Protein AF-A0AAV4HGR9-F1 (afdb_monomer_lite)

Radius of gyration: 29.43 Å; chains: 1; bounding box: 101×60×65 Å

Sequence (206 aa):
MRNSNIWHKLTYMMASQACFLLLVSLVGYSLCQTPPASPTPQVGKVYDVAKQAVGSHSIHVAGTKGPALPLYCGKVCLKSYDYRFRRYTIRGAAKVLSLSLLREETHDVCKKDKTFGTYGTDVWVNTGCRGIFAICFVPGYNKIVLSCHSLKFKPKKCYVGQDIKTVTIARHRSGSPCIEGFSYKIDGKDLVVFNGCRADFIVGWH

Secondary structure (DSSP, 8-state):
--------S--SSS--SSSSSS----------PPPP--SS--S---B-GGGS---EEEE--TT--SPPEEEEEEEEEEE--TT--EEEEBTTEEEEEEEEEEEESSSS---BTTTEEEETTEEEE-TT-EEEEEEEEEEP-EEEEEEEE-GGG--EEEE-SS---EEEEEEE-SSS---BTTTEEEETTEEEE-TT-EEEEEEEE-

Foldseek 3Di:
DDDDDDPDDDPDDPDDPPPDPPPPPDDDDPVDDDDDDDPDDDPADEDAQVVFFPDFDFDDDPPDPDGRQTKGKGKDWAWADPQAKDKHAHPQFQAWDDKAFDFWPDDPPDDEPPAWYDDGRMTIGGGGTTGMIMTMGGGHKDKDWDWDWAPPQHKDWDFQPAFWDDKDFPFWPFPDDDDEPPAWYGDGRIIIGGRGTTGTMITIDD

Structure (mmCIF, N/CA/C/O backbone):
data_AF-A0AAV4HGR9-F1
#
_entry.id   AF-A0AAV4HGR9-F1
#
loop_
_atom_site.group_PDB
_atom_site.id
_atom_site.type_symbol
_atom_site.label_atom_id
_atom_site.label_alt_id
_atom_site.label_comp_id
_atom_site.label_asym_id
_atom_site.label_entity_id
_atom_site.label_seq_id
_atom_site.pdbx_PDB_ins_code
_atom_site.Cartn_x
_atom_site.Cartn_y
_atom_site.Cartn_z
_atom_site.occupancy
_atom_site.B_iso_or_equiv
_atom_site.auth_seq_id
_atom_site.auth_comp_id
_atom_site.auth_asym_id
_atom_site.auth_atom_id
_atom_site.pdbx_PDB_model_num
ATOM 1 N N . MET A 1 1 ? 76.776 45.922 -23.361 1.00 42.06 1 MET A N 1
ATOM 2 C CA . MET A 1 1 ? 76.009 46.690 -24.367 1.00 42.06 1 MET A CA 1
ATOM 3 C C . MET A 1 1 ? 75.550 45.762 -25.486 1.00 42.06 1 MET A C 1
ATOM 5 O O . MET A 1 1 ? 76.349 45.441 -26.358 1.00 42.06 1 MET A O 1
ATOM 9 N N . ARG A 1 2 ? 74.289 45.320 -25.476 1.00 37.28 2 ARG A N 1
ATOM 10 C CA . ARG A 1 2 ? 73.532 45.092 -26.715 1.00 37.28 2 ARG A CA 1
ATOM 11 C C . ARG A 1 2 ? 72.042 45.032 -26.403 1.00 37.28 2 ARG A C 1
ATOM 13 O O . ARG A 1 2 ? 71.621 44.405 -25.439 1.00 37.28 2 ARG A O 1
ATOM 20 N N . ASN A 1 3 ? 71.319 45.815 -27.183 1.00 30.95 3 ASN A N 1
ATOM 21 C CA . ASN A 1 3 ? 69.960 46.267 -26.981 1.00 30.95 3 ASN A CA 1
ATOM 22 C C . ASN A 1 3 ? 68.995 45.350 -27.756 1.00 30.95 3 ASN A C 1
ATOM 24 O O . ASN A 1 3 ? 69.270 45.024 -28.905 1.00 30.95 3 ASN A O 1
ATOM 28 N N . SER A 1 4 ? 67.949 44.920 -27.052 1.00 42.03 4 SER A N 1
ATOM 29 C CA . SER A 1 4 ? 66.561 44.592 -27.425 1.00 42.03 4 SER A CA 1
ATOM 30 C C . SER A 1 4 ? 66.111 44.308 -28.884 1.00 42.03 4 SER A C 1
ATOM 32 O O . SER A 1 4 ? 66.501 44.968 -29.840 1.00 42.03 4 SER A O 1
ATOM 34 N N . ASN A 1 5 ? 65.115 43.400 -28.953 1.00 43.62 5 ASN A N 1
ATOM 35 C CA . ASN A 1 5 ? 63.977 43.320 -29.898 1.00 43.62 5 ASN A CA 1
ATOM 36 C C . ASN A 1 5 ? 63.956 42.189 -30.937 1.00 43.62 5 ASN A C 1
ATOM 38 O O . ASN A 1 5 ? 64.040 42.450 -32.130 1.00 43.62 5 ASN A O 1
ATOM 42 N N . ILE A 1 6 ? 63.648 40.963 -30.491 1.00 41.34 6 ILE A N 1
ATOM 43 C CA . ILE A 1 6 ? 62.800 40.026 -31.257 1.00 41.34 6 ILE A CA 1
ATOM 44 C C . ILE A 1 6 ? 61.841 39.339 -30.268 1.00 41.34 6 ILE A C 1
ATOM 46 O O . ILE A 1 6 ? 62.063 38.220 -29.820 1.00 41.34 6 ILE A O 1
ATOM 50 N N . TRP A 1 7 ? 60.780 40.050 -29.883 1.00 41.19 7 TRP A N 1
ATOM 51 C CA . TRP A 1 7 ? 59.622 39.496 -29.176 1.00 41.19 7 TRP A CA 1
ATOM 52 C C . TRP A 1 7 ? 58.425 39.538 -30.122 1.00 41.19 7 TRP A C 1
ATOM 54 O O . TRP A 1 7 ? 57.631 40.463 -30.063 1.00 41.19 7 TRP A O 1
ATOM 64 N N . HIS A 1 8 ? 58.309 38.573 -31.032 1.00 44.72 8 HIS A N 1
ATOM 65 C CA . HIS A 1 8 ? 57.029 38.229 -31.654 1.00 44.72 8 HIS A CA 1
ATOM 66 C C . HIS A 1 8 ? 57.124 36.835 -32.273 1.00 44.72 8 HIS A C 1
ATOM 68 O O . HIS A 1 8 ? 58.000 36.573 -33.088 1.00 44.72 8 HIS A O 1
ATOM 74 N N . LYS A 1 9 ? 56.146 35.993 -31.920 1.00 46.16 9 LYS A N 1
ATOM 75 C CA . LYS A 1 9 ? 55.915 34.610 -32.372 1.00 46.16 9 LYS A CA 1
ATOM 76 C C . LYS A 1 9 ? 56.739 33.543 -31.656 1.00 46.16 9 LYS A C 1
ATOM 78 O O . LYS A 1 9 ? 57.690 33.012 -32.201 1.00 46.16 9 LYS A O 1
ATOM 83 N N . LEU A 1 10 ? 56.271 33.185 -30.463 1.00 33.50 10 LEU A N 1
ATOM 84 C CA . LEU A 1 10 ? 56.026 31.794 -30.048 1.00 33.50 10 LEU A CA 1
ATOM 85 C C . LEU A 1 10 ? 55.120 31.815 -28.801 1.00 33.50 10 LEU A C 1
ATOM 87 O O . LEU A 1 10 ? 55.398 31.238 -27.759 1.00 33.50 10 LEU A O 1
ATOM 91 N N . THR A 1 11 ? 54.005 32.540 -28.901 1.00 45.28 11 THR A N 1
ATOM 92 C CA . THR A 1 11 ? 52.898 32.495 -27.937 1.00 45.28 11 THR A CA 1
ATOM 93 C C . THR A 1 11 ? 51.971 31.339 -28.292 1.00 45.28 11 THR A C 1
ATOM 95 O O . THR A 1 11 ? 50.840 31.568 -28.686 1.00 45.28 11 THR A O 1
ATOM 98 N N . TYR A 1 12 ? 52.456 30.105 -28.234 1.00 45.34 12 TYR A N 1
ATOM 99 C CA . TYR A 1 12 ? 51.624 28.903 -28.225 1.00 45.34 12 TYR A CA 1
ATOM 100 C C . TYR A 1 12 ? 52.490 27.798 -27.631 1.00 45.34 12 TYR A C 1
ATOM 102 O O . TYR A 1 12 ? 53.457 27.398 -28.265 1.00 45.34 12 TYR A O 1
ATOM 110 N N . MET A 1 13 ? 52.179 27.382 -26.398 1.00 37.88 13 MET A N 1
ATOM 111 C CA . MET A 1 13 ? 52.214 25.986 -25.914 1.00 37.88 13 MET A CA 1
ATOM 112 C C . MET A 1 13 ? 52.450 25.808 -24.407 1.00 37.88 13 MET A C 1
ATOM 114 O O . MET A 1 13 ? 52.323 24.684 -23.948 1.00 37.88 13 MET A O 1
ATOM 118 N N . MET A 1 14 ? 52.687 26.843 -23.593 1.00 42.12 14 MET A N 1
ATOM 119 C CA . MET A 1 14 ? 52.961 26.622 -22.157 1.00 42.12 14 MET A CA 1
ATOM 120 C C . MET A 1 14 ? 52.186 27.574 -21.239 1.00 42.12 14 MET A C 1
ATOM 122 O O . MET A 1 14 ? 52.779 28.356 -20.509 1.00 42.12 14 MET A O 1
ATOM 126 N N . ALA A 1 15 ? 50.851 27.531 -21.276 1.00 39.31 15 ALA A N 1
ATOM 127 C CA . ALA A 1 15 ? 50.018 28.170 -20.250 1.00 39.31 15 ALA A CA 1
ATOM 128 C C . ALA A 1 15 ? 48.590 27.599 -20.236 1.00 39.31 15 ALA A C 1
ATOM 130 O O . ALA A 1 15 ? 47.669 28.242 -20.724 1.00 39.31 15 ALA A O 1
ATOM 131 N N . SER A 1 16 ? 48.385 26.392 -19.693 1.00 41.81 16 SER A N 1
ATOM 132 C CA . SER A 1 16 ? 47.067 26.001 -19.149 1.00 41.81 16 SER A CA 1
ATOM 133 C C . SER A 1 16 ? 47.139 24.746 -18.265 1.00 41.81 16 SER A C 1
ATOM 135 O O . SER A 1 16 ? 46.474 23.747 -18.517 1.00 41.81 16 SER A O 1
ATOM 137 N N . GLN A 1 17 ? 47.971 24.767 -17.219 1.00 42.09 17 GLN A N 1
ATOM 138 C CA . GLN A 1 17 ? 47.924 23.744 -16.158 1.00 42.09 17 GLN A CA 1
ATOM 139 C C . GLN A 1 17 ? 47.381 24.274 -14.819 1.00 42.09 17 GLN A C 1
ATOM 141 O O . GLN A 1 17 ? 47.443 23.572 -13.819 1.00 42.09 17 GLN A O 1
ATOM 146 N N . ALA A 1 18 ? 46.790 25.476 -14.774 1.00 41.84 18 ALA A N 1
ATOM 147 C CA . ALA A 1 18 ? 46.341 26.059 -13.502 1.00 41.84 18 ALA A CA 1
ATOM 148 C C . ALA A 1 18 ? 45.038 26.882 -13.551 1.00 41.84 18 ALA A C 1
ATOM 150 O O . ALA A 1 18 ? 44.803 27.692 -12.661 1.00 41.84 18 ALA A O 1
ATOM 151 N N . CYS A 1 19 ? 44.163 26.705 -14.552 1.00 41.41 19 CYS A N 1
ATOM 152 C CA . CYS A 1 19 ? 42.915 27.482 -14.610 1.00 41.41 19 CYS A CA 1
ATOM 153 C C . CYS A 1 19 ? 41.758 26.754 -15.321 1.00 41.41 19 CYS A C 1
ATOM 155 O O . CYS A 1 19 ? 41.204 27.269 -16.279 1.00 41.41 19 CYS A O 1
ATOM 157 N N . PHE A 1 20 ? 41.405 25.534 -14.895 1.00 39.31 20 PHE A N 1
ATOM 158 C CA . PHE A 1 20 ? 40.159 24.865 -15.331 1.00 39.31 20 PHE A CA 1
ATOM 159 C C . PHE A 1 20 ? 39.631 23.837 -14.308 1.00 39.31 20 PHE A C 1
ATOM 161 O O . PHE A 1 20 ? 39.054 22.817 -14.669 1.00 39.31 20 PHE A O 1
ATOM 168 N N . LEU A 1 21 ? 39.839 24.076 -13.007 1.00 41.12 21 LEU A N 1
ATOM 169 C CA . LEU A 1 21 ? 39.356 23.185 -11.937 1.00 41.12 21 LEU A CA 1
ATOM 170 C C . LEU A 1 21 ? 38.465 23.877 -10.902 1.00 41.12 21 LEU A C 1
ATOM 172 O O . LEU A 1 21 ? 38.365 23.422 -9.771 1.00 41.12 21 LEU A O 1
ATOM 176 N N . LEU A 1 22 ? 37.768 24.944 -11.288 1.00 43.41 22 LEU A N 1
ATOM 177 C CA . LEU A 1 22 ? 36.682 25.520 -10.497 1.00 43.41 22 LEU A CA 1
ATOM 178 C C . LEU A 1 22 ? 35.651 26.125 -11.453 1.00 43.41 22 LEU A C 1
ATOM 180 O O . LEU A 1 22 ? 35.790 27.287 -11.802 1.00 43.41 22 LEU A O 1
ATOM 184 N N . LEU A 1 23 ? 34.690 25.312 -11.925 1.00 45.38 23 LEU A N 1
ATOM 185 C CA . LEU A 1 23 ? 33.319 25.692 -12.342 1.00 45.38 23 LEU A CA 1
ATOM 186 C C . LEU A 1 23 ? 32.571 24.514 -13.016 1.00 45.38 23 LEU A C 1
ATOM 188 O O . LEU A 1 23 ? 32.088 24.617 -14.135 1.00 45.38 23 LEU A O 1
ATOM 192 N N . VAL A 1 24 ? 32.423 23.388 -12.309 1.00 45.62 24 VAL A N 1
ATOM 193 C CA . VAL A 1 24 ? 31.171 22.600 -12.366 1.00 45.62 24 VAL A CA 1
ATOM 194 C C . VAL A 1 24 ? 30.819 22.181 -10.939 1.00 45.62 24 VAL A C 1
ATOM 196 O O . VAL A 1 24 ? 30.702 21.010 -10.589 1.00 45.62 24 VAL A O 1
ATOM 199 N N . SER A 1 25 ? 30.702 23.171 -10.062 1.00 45.72 25 SER A N 1
ATOM 200 C CA . SER A 1 25 ? 29.861 23.038 -8.886 1.00 45.72 25 SER A CA 1
ATOM 201 C C . SER A 1 25 ? 28.398 23.094 -9.353 1.00 45.72 25 SER A C 1
ATOM 203 O O . SER A 1 25 ? 27.970 24.061 -9.971 1.00 45.72 25 SER A O 1
ATOM 205 N N . LEU A 1 26 ? 27.627 22.062 -8.996 1.00 45.34 26 LEU A N 1
ATOM 206 C CA . LEU A 1 26 ? 26.188 22.175 -8.706 1.00 45.34 26 LEU A CA 1
ATOM 207 C C . LEU A 1 26 ? 25.203 22.290 -9.892 1.00 45.34 26 LEU A C 1
ATOM 209 O O . LEU A 1 26 ? 24.288 23.106 -9.879 1.00 45.34 26 LEU A O 1
ATOM 213 N N . VAL A 1 27 ? 25.274 21.353 -10.837 1.00 42.41 27 VAL A N 1
ATOM 214 C CA . VAL A 1 27 ? 24.101 20.872 -11.602 1.00 42.41 27 VAL A CA 1
ATOM 215 C C . VAL A 1 27 ? 24.320 19.373 -11.805 1.00 42.41 27 VAL A C 1
ATOM 217 O O . VAL A 1 27 ? 25.314 18.980 -12.388 1.00 42.41 27 VAL A O 1
ATOM 220 N N . GLY A 1 28 ? 23.535 18.416 -11.339 1.00 36.47 28 GLY A N 1
ATOM 221 C CA . GLY A 1 28 ? 22.244 18.383 -10.687 1.00 36.47 28 GLY A CA 1
ATOM 222 C C . GLY A 1 28 ? 21.860 16.899 -10.678 1.00 36.47 28 GLY A C 1
ATOM 223 O O . GLY A 1 28 ? 21.878 16.254 -11.720 1.00 36.47 28 GLY A O 1
ATOM 224 N N . TYR A 1 29 ? 21.555 16.361 -9.499 1.00 42.12 29 TYR A N 1
ATOM 225 C CA . TYR A 1 29 ? 20.828 15.106 -9.284 1.00 42.12 29 TYR A CA 1
ATOM 226 C C . TYR A 1 29 ? 21.378 13.849 -9.986 1.00 42.12 29 TYR A C 1
ATOM 228 O O . TYR A 1 29 ? 20.954 13.480 -11.082 1.00 42.12 29 TYR A O 1
ATOM 236 N N . SER A 1 30 ? 22.184 13.059 -9.265 1.00 41.44 30 SER A N 1
ATOM 237 C CA . SER A 1 30 ? 22.098 11.606 -9.450 1.00 41.44 30 SER A CA 1
ATOM 238 C C . SER A 1 30 ? 20.676 11.192 -9.051 1.00 41.44 30 SER A C 1
ATOM 240 O O . SER A 1 30 ? 20.366 11.022 -7.874 1.00 41.44 30 SER A O 1
ATOM 242 N N . LEU A 1 31 ? 19.773 11.132 -10.033 1.00 50.03 31 LEU A N 1
ATOM 243 C CA . LEU A 1 31 ? 18.348 10.830 -9.843 1.00 50.03 31 LEU A CA 1
ATOM 244 C C . LEU A 1 31 ? 18.102 9.383 -9.387 1.00 50.03 31 LEU A C 1
ATOM 246 O O . LEU A 1 31 ? 16.974 9.026 -9.060 1.00 50.03 31 LEU A O 1
ATOM 250 N N . CYS A 1 32 ? 19.145 8.553 -9.355 1.00 54.75 32 CYS A N 1
ATOM 251 C CA . CYS A 1 32 ? 19.086 7.187 -8.867 1.00 54.75 32 CYS A CA 1
ATOM 252 C C . CYS A 1 32 ? 19.951 7.042 -7.619 1.00 54.75 32 CYS A C 1
ATOM 254 O O . CYS A 1 32 ? 21.123 6.673 -7.698 1.00 54.75 32 CYS A O 1
ATOM 256 N N . GLN A 1 33 ? 19.354 7.261 -6.448 1.00 47.91 33 GLN A N 1
ATOM 257 C CA . GLN A 1 33 ? 19.880 6.637 -5.240 1.00 47.91 33 GLN A CA 1
ATOM 258 C C . GLN A 1 33 ? 19.706 5.124 -5.405 1.00 47.91 33 GLN A C 1
ATOM 260 O O . GLN A 1 33 ? 18.593 4.622 -5.574 1.00 47.91 33 GLN A O 1
ATOM 265 N N . THR A 1 34 ? 20.815 4.389 -5.437 1.00 47.38 34 THR A N 1
ATOM 266 C CA . THR A 1 34 ? 20.760 2.930 -5.340 1.00 47.38 34 THR A CA 1
ATOM 267 C C . THR A 1 34 ? 20.325 2.575 -3.914 1.00 47.38 34 THR A C 1
ATOM 269 O O . THR A 1 34 ? 20.810 3.201 -2.970 1.00 47.38 34 THR A O 1
ATOM 272 N N . PRO A 1 35 ? 19.395 1.623 -3.709 1.00 44.97 35 PRO A N 1
ATOM 273 C CA . PRO A 1 35 ? 19.089 1.169 -2.357 1.00 44.97 35 PRO A CA 1
ATOM 274 C C . PRO A 1 35 ? 20.367 0.589 -1.722 1.00 44.97 35 PRO A C 1
ATOM 276 O O . PRO A 1 35 ? 21.133 -0.070 -2.440 1.00 44.97 35 PRO A O 1
ATOM 279 N N . PRO A 1 36 ? 20.616 0.828 -0.419 1.00 38.19 36 PRO A N 1
ATOM 280 C CA . PRO A 1 36 ? 21.833 0.378 0.250 1.00 38.19 36 PRO A CA 1
ATOM 281 C C . PRO A 1 36 ? 22.010 -1.137 0.100 1.00 38.19 36 PRO A C 1
ATOM 283 O O . PRO A 1 36 ? 21.044 -1.903 0.147 1.00 38.19 36 PRO A O 1
ATOM 286 N N . ALA A 1 37 ? 23.253 -1.569 -0.119 1.00 35.25 37 ALA A N 1
ATOM 287 C CA . ALA A 1 37 ? 23.598 -2.978 -0.256 1.00 35.25 37 ALA A CA 1
ATOM 288 C C . ALA A 1 37 ? 23.308 -3.719 1.063 1.00 35.25 37 ALA A C 1
ATOM 290 O O . ALA A 1 37 ? 23.938 -3.451 2.081 1.00 35.25 37 ALA A O 1
ATOM 291 N N . SER A 1 38 ? 22.341 -4.639 1.046 1.00 32.41 38 SER A N 1
ATOM 292 C CA . SER A 1 38 ? 22.062 -5.561 2.153 1.00 32.41 38 SER A CA 1
ATOM 293 C C . SER A 1 38 ? 22.825 -6.881 1.929 1.00 32.41 38 SER A C 1
ATOM 295 O O . SER A 1 38 ? 22.846 -7.368 0.798 1.00 32.41 38 SER A O 1
ATOM 297 N N . PRO A 1 39 ? 23.438 -7.486 2.965 1.00 32.62 39 PRO A N 1
ATOM 298 C CA . PRO A 1 39 ? 24.304 -8.665 2.833 1.00 32.62 39 PRO A CA 1
ATOM 299 C C . PRO A 1 39 ? 23.559 -10.016 2.777 1.00 32.62 39 PRO A C 1
ATOM 301 O O . PRO A 1 39 ? 24.181 -11.065 2.907 1.00 32.62 39 PRO A O 1
ATOM 304 N N . THR A 1 40 ? 22.236 -10.036 2.591 1.00 29.58 40 THR A N 1
ATOM 305 C CA . THR A 1 40 ? 21.437 -11.280 2.546 1.00 29.58 40 THR A CA 1
ATOM 306 C C . THR A 1 40 ? 21.140 -11.746 1.110 1.00 29.58 40 THR A C 1
ATOM 308 O O . THR A 1 40 ? 21.138 -10.915 0.197 1.00 29.58 40 THR A O 1
ATOM 311 N N . PRO A 1 41 ? 20.882 -13.051 0.870 1.00 29.25 41 PRO A N 1
ATOM 312 C CA . PRO A 1 41 ? 20.505 -13.578 -0.444 1.00 29.25 41 PRO A CA 1
ATOM 313 C C . PRO A 1 41 ? 19.253 -12.859 -0.965 1.00 29.25 41 PRO A C 1
ATOM 315 O O . PRO A 1 41 ? 18.169 -12.965 -0.398 1.00 29.25 41 PRO A O 1
ATOM 318 N N . GLN A 1 42 ? 19.426 -12.059 -2.017 1.00 35.22 42 GLN A N 1
ATOM 319 C CA . GLN A 1 42 ? 18.447 -11.071 -2.470 1.00 35.22 42 GLN A CA 1
ATOM 320 C C . GLN A 1 42 ? 17.288 -11.730 -3.236 1.00 35.22 42 GLN A C 1
ATOM 322 O O . GLN A 1 42 ? 17.243 -11.705 -4.469 1.00 35.22 42 GLN A O 1
ATOM 327 N N . VAL A 1 43 ? 16.313 -12.277 -2.509 1.00 29.53 43 VAL A N 1
ATOM 328 C CA . VAL A 1 43 ? 14.943 -12.440 -3.012 1.00 29.53 43 VAL A CA 1
ATOM 329 C C . VAL A 1 43 ? 14.384 -11.032 -3.240 1.00 29.53 43 VAL A C 1
ATOM 331 O O . VAL A 1 43 ? 13.913 -10.402 -2.306 1.00 29.53 43 VAL A O 1
ATOM 334 N N . GLY A 1 44 ? 14.537 -10.528 -4.472 1.00 31.83 44 GLY A N 1
ATOM 335 C CA . GLY A 1 44 ? 13.953 -9.290 -5.006 1.00 31.83 44 GLY A CA 1
ATOM 336 C C . GLY A 1 44 ? 14.293 -8.015 -4.228 1.00 31.83 44 GLY A C 1
ATOM 337 O O . GLY A 1 44 ? 13.740 -7.765 -3.165 1.00 31.83 44 GLY A O 1
ATOM 338 N N . LYS A 1 45 ? 15.132 -7.127 -4.782 1.00 41.06 45 LYS A N 1
ATO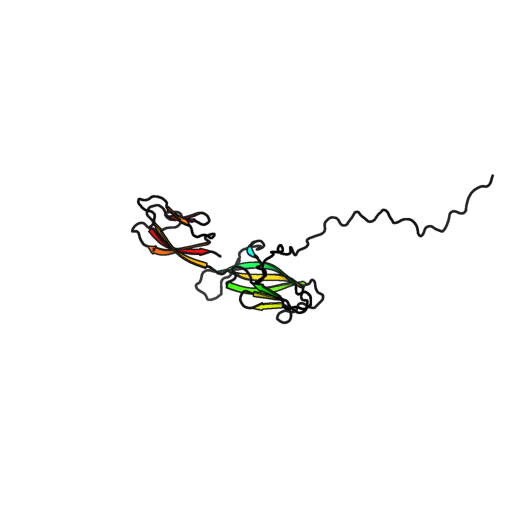M 339 C CA . LYS A 1 45 ? 15.266 -5.764 -4.233 1.00 41.06 45 LYS A CA 1
ATOM 340 C C . LYS A 1 45 ? 13.877 -5.121 -4.162 1.00 41.06 45 LYS A C 1
ATOM 342 O O . LYS A 1 45 ? 13.253 -4.870 -5.191 1.00 41.06 45 LYS A O 1
ATOM 347 N N . VAL A 1 46 ? 13.414 -4.895 -2.939 1.00 49.22 46 VAL A N 1
ATOM 348 C CA . VAL A 1 46 ? 12.123 -4.295 -2.618 1.00 49.22 46 VAL A CA 1
ATOM 349 C C . VAL A 1 46 ? 12.237 -2.788 -2.840 1.00 49.22 46 VAL A C 1
ATOM 351 O O . VAL A 1 46 ? 12.986 -2.121 -2.126 1.00 49.22 46 VAL A O 1
ATOM 354 N N . TYR A 1 47 ? 11.527 -2.241 -3.828 1.00 55.72 47 TYR A N 1
ATOM 355 C CA . TYR A 1 47 ? 11.448 -0.788 -4.009 1.00 55.72 47 TYR A CA 1
ATOM 356 C C . TYR A 1 47 ? 10.311 -0.224 -3.160 1.00 55.72 47 TYR A C 1
ATOM 358 O O . TYR A 1 47 ? 9.139 -0.527 -3.385 1.00 55.72 47 TYR A O 1
ATOM 366 N N . ASP A 1 48 ? 10.676 0.601 -2.182 1.00 51.97 48 ASP A N 1
ATOM 367 C CA . ASP A 1 48 ? 9.748 1.350 -1.339 1.00 51.97 48 ASP A CA 1
ATOM 368 C C . ASP A 1 48 ? 9.396 2.682 -2.024 1.00 51.97 48 ASP A C 1
ATOM 370 O O . ASP A 1 48 ? 9.953 3.743 -1.737 1.00 51.97 48 ASP A O 1
ATOM 374 N N . VAL A 1 49 ? 8.502 2.605 -3.013 1.00 51.44 49 VAL A N 1
ATOM 375 C CA . VAL A 1 49 ? 8.030 3.764 -3.796 1.00 51.44 49 VAL A CA 1
ATOM 376 C C . VAL A 1 49 ? 7.249 4.758 -2.913 1.00 51.44 49 VAL A C 1
ATOM 378 O O . VAL A 1 49 ? 7.090 5.924 -3.278 1.00 51.44 49 VAL A O 1
ATOM 381 N N . ALA A 1 50 ? 6.816 4.348 -1.712 1.00 42.31 50 ALA A N 1
ATOM 382 C CA . ALA A 1 50 ? 6.022 5.174 -0.804 1.00 42.31 50 ALA A CA 1
ATOM 383 C C . ALA A 1 50 ? 6.799 6.353 -0.185 1.00 42.31 50 ALA A C 1
ATOM 385 O O . ALA A 1 50 ? 6.172 7.285 0.312 1.00 42.31 50 ALA A O 1
ATOM 386 N N . LYS A 1 51 ? 8.140 6.378 -0.260 1.00 40.59 51 LYS A N 1
ATOM 387 C CA . LYS A 1 51 ? 8.949 7.539 0.174 1.00 40.59 51 LYS A CA 1
ATOM 388 C C . LYS A 1 51 ? 9.154 8.622 -0.897 1.00 40.59 51 LYS A C 1
ATOM 390 O O . LYS A 1 51 ? 9.752 9.649 -0.593 1.00 40.59 51 LYS A O 1
ATOM 395 N N . GLN A 1 52 ? 8.678 8.422 -2.130 1.00 40.19 52 GLN A N 1
ATOM 396 C CA . GLN A 1 52 ? 8.854 9.368 -3.251 1.00 40.19 52 GLN A CA 1
ATOM 397 C C . GLN A 1 52 ? 7.544 9.698 -3.993 1.00 40.19 52 GLN A C 1
ATOM 399 O O . GLN A 1 52 ? 7.579 10.304 -5.066 1.00 40.19 52 GLN A O 1
ATOM 404 N N . ALA A 1 53 ? 6.390 9.306 -3.446 1.00 42.03 53 ALA A N 1
ATOM 405 C CA . ALA A 1 53 ? 5.089 9.584 -4.043 1.00 42.03 53 ALA A CA 1
ATOM 406 C C . ALA A 1 53 ? 4.744 11.076 -3.919 1.00 42.03 53 ALA A C 1
ATOM 408 O O . ALA A 1 53 ? 4.445 11.581 -2.837 1.00 42.03 53 ALA A O 1
ATOM 409 N N . VAL A 1 54 ? 4.782 11.786 -5.045 1.00 40.94 54 VAL A N 1
ATOM 410 C CA . VAL A 1 54 ? 4.248 13.145 -5.162 1.00 40.94 54 VAL A CA 1
ATOM 411 C C . VAL A 1 54 ? 2.753 13.004 -5.450 1.00 40.94 54 VAL A C 1
ATOM 413 O O . VAL A 1 54 ? 2.351 12.891 -6.601 1.00 40.94 54 VAL A O 1
ATOM 416 N N . GLY A 1 55 ? 1.944 12.952 -4.390 1.00 44.78 55 GLY A N 1
ATOM 417 C CA . GLY A 1 55 ? 0.481 13.003 -4.469 1.00 44.78 55 GLY A CA 1
ATOM 418 C C . GLY A 1 55 ? -0.221 11.641 -4.478 1.00 44.78 55 GLY A C 1
ATOM 419 O O . GLY A 1 55 ? 0.014 10.788 -5.330 1.00 44.78 55 GLY A O 1
ATOM 420 N N . SER A 1 56 ? -1.133 11.453 -3.525 1.00 44.38 56 SER A N 1
ATOM 421 C CA . SER A 1 56 ? -2.147 10.400 -3.550 1.00 44.38 56 SER A CA 1
ATOM 422 C C . SER A 1 56 ? -3.311 10.863 -4.425 1.00 44.38 56 SER A C 1
ATOM 424 O O . SER A 1 56 ? -4.018 11.802 -4.055 1.00 44.38 56 SER A O 1
ATOM 426 N N . HIS A 1 57 ? -3.525 10.220 -5.570 1.00 49.03 57 HIS A N 1
ATOM 427 C CA . HIS A 1 57 ? -4.717 10.446 -6.385 1.00 49.03 57 HIS A CA 1
ATOM 428 C C . HIS A 1 57 ? -5.694 9.286 -6.190 1.00 49.03 57 HIS A C 1
ATOM 430 O O . HIS A 1 57 ? -5.327 8.116 -6.266 1.00 49.03 57 HIS A O 1
ATOM 436 N N . SER A 1 58 ? -6.955 9.603 -5.927 1.00 46.12 58 SER A N 1
ATOM 437 C CA . SER A 1 58 ? -8.033 8.619 -5.883 1.00 46.12 58 SER A CA 1
ATOM 438 C C . SER A 1 58 ? -8.504 8.358 -7.314 1.00 46.12 58 SER A C 1
ATOM 440 O O . SER A 1 58 ? -9.060 9.259 -7.940 1.00 46.12 58 SER A O 1
ATOM 442 N N . ILE A 1 59 ? -8.280 7.157 -7.863 1.00 50.91 59 ILE A N 1
ATOM 443 C CA . ILE A 1 59 ? -8.866 6.794 -9.164 1.00 50.91 59 ILE A CA 1
ATOM 444 C C . ILE A 1 59 ? -10.262 6.217 -8.922 1.00 50.91 59 ILE A C 1
ATOM 446 O O . ILE A 1 59 ? -10.412 5.184 -8.267 1.00 50.91 59 ILE A O 1
ATOM 450 N N . HIS A 1 60 ? -11.281 6.840 -9.511 1.00 45.09 60 HIS A N 1
ATOM 451 C CA . HIS A 1 60 ? -12.591 6.217 -9.672 1.00 45.09 60 HIS A CA 1
ATOM 452 C C . HIS A 1 60 ? -12.568 5.291 -10.890 1.00 45.09 60 HIS A C 1
ATOM 454 O O . HIS A 1 60 ? -12.318 5.734 -12.010 1.00 45.09 60 HIS A O 1
ATOM 460 N N . VAL A 1 61 ? -12.844 4.001 -10.693 1.00 53.44 61 VAL A N 1
ATOM 461 C CA . VAL A 1 61 ? -13.095 3.091 -11.816 1.00 53.44 61 VAL A CA 1
ATOM 462 C C . VAL A 1 61 ? -14.523 3.346 -12.297 1.00 53.44 61 VAL A C 1
ATOM 464 O O . VAL A 1 61 ? -15.482 3.083 -11.564 1.00 53.44 61 VAL A O 1
ATOM 467 N N . ALA A 1 62 ? -14.660 3.891 -13.510 1.00 44.06 62 ALA A N 1
ATOM 468 C CA . ALA A 1 62 ? -15.953 4.162 -14.133 1.00 44.06 62 ALA A CA 1
ATOM 469 C C . ALA A 1 62 ? -16.846 2.907 -14.095 1.00 44.06 62 ALA A C 1
ATOM 471 O O . ALA A 1 62 ? -16.424 1.825 -14.497 1.00 44.06 62 ALA A O 1
ATOM 472 N N . GLY A 1 63 ? -18.068 3.052 -13.571 1.00 47.06 63 GLY A N 1
ATOM 473 C CA . GLY A 1 63 ? -19.049 1.965 -13.466 1.00 47.06 63 GLY A CA 1
ATOM 474 C C . GLY A 1 63 ? -18.985 1.110 -12.192 1.00 47.06 63 GLY A C 1
ATOM 475 O O . GLY A 1 63 ? -19.777 0.180 -12.062 1.00 47.06 63 GLY A O 1
ATOM 476 N N . THR A 1 64 ? -18.107 1.412 -11.227 1.00 45.44 64 THR A N 1
ATOM 477 C CA . THR A 1 64 ? -18.052 0.680 -9.945 1.00 45.44 64 THR A CA 1
ATOM 478 C C . THR A 1 64 ? -18.627 1.505 -8.788 1.00 45.44 64 THR A C 1
ATOM 480 O O . THR A 1 64 ? -18.238 2.649 -8.575 1.00 45.44 64 THR A O 1
ATOM 483 N N . LYS A 1 65 ? -19.546 0.926 -7.997 1.00 43.69 65 LYS A N 1
ATOM 484 C CA . LYS A 1 65 ? -20.061 1.511 -6.736 1.00 43.69 65 LYS A CA 1
ATOM 485 C C . LYS A 1 65 ? -19.092 1.270 -5.561 1.00 43.69 65 LYS A C 1
ATOM 487 O O . LYS A 1 65 ? -19.516 0.891 -4.472 1.00 43.69 65 LYS A O 1
ATOM 492 N N . GLY A 1 66 ? -17.788 1.402 -5.802 1.00 44.47 66 GLY A N 1
ATOM 493 C CA . GLY A 1 66 ? -16.736 1.153 -4.813 1.00 44.47 66 GLY A CA 1
ATOM 494 C C . GLY A 1 66 ? -15.980 2.430 -4.437 1.00 44.47 66 GLY A C 1
ATOM 495 O O . GLY A 1 66 ? -15.933 3.363 -5.243 1.00 44.47 66 GLY A O 1
ATOM 496 N N . PRO A 1 67 ? -15.375 2.498 -3.235 1.00 49.53 67 PRO A N 1
ATOM 497 C CA . PRO A 1 67 ? -14.472 3.590 -2.893 1.00 49.53 67 PRO A CA 1
ATOM 498 C C . PRO A 1 67 ? -13.297 3.611 -3.878 1.00 49.53 67 PRO A C 1
ATOM 500 O O . PRO A 1 67 ? -12.780 2.559 -4.259 1.00 49.53 67 PRO A O 1
ATOM 503 N N . ALA A 1 68 ? -12.890 4.809 -4.301 1.00 56.16 68 ALA A N 1
ATOM 504 C CA . ALA A 1 68 ? -11.727 4.981 -5.160 1.00 56.16 68 ALA A CA 1
ATOM 505 C C . ALA A 1 68 ? -10.504 4.347 -4.485 1.00 56.16 68 ALA A C 1
ATOM 507 O O . ALA A 1 68 ? -10.165 4.687 -3.350 1.00 56.16 68 ALA A O 1
ATOM 508 N N . LEU A 1 69 ? -9.866 3.395 -5.167 1.00 59.25 69 LEU A N 1
ATOM 509 C CA . LEU A 1 69 ? -8.651 2.779 -4.648 1.00 59.25 69 LEU A CA 1
ATOM 510 C C . LEU A 1 69 ? -7.554 3.847 -4.657 1.00 59.25 69 LEU A C 1
ATOM 512 O O . LEU A 1 69 ? -7.376 4.512 -5.687 1.00 59.25 69 LEU A O 1
ATOM 516 N N . PRO A 1 70 ? -6.825 4.040 -3.545 1.00 63.88 70 PRO A N 1
ATOM 517 C CA . PRO A 1 70 ? -5.734 4.991 -3.553 1.00 63.88 70 PRO A CA 1
ATOM 518 C C . PRO A 1 70 ? -4.683 4.509 -4.543 1.00 63.88 70 PRO A C 1
ATOM 520 O O . PRO A 1 70 ? -4.244 3.360 -4.508 1.00 63.88 70 PRO A O 1
ATOM 523 N N . LEU A 1 71 ? -4.308 5.393 -5.454 1.00 75.50 71 LEU A N 1
ATOM 524 C CA . LEU A 1 71 ? -3.261 5.146 -6.422 1.00 75.50 71 LEU A CA 1
ATOM 525 C C . LEU A 1 71 ? -1.939 5.653 -5.869 1.00 75.50 71 LEU A C 1
ATOM 527 O O . LEU A 1 71 ? -1.840 6.797 -5.421 1.00 75.50 71 LEU A O 1
ATOM 531 N N . TYR A 1 72 ? -0.911 4.821 -5.976 1.00 78.12 72 TYR A N 1
ATOM 532 C CA . TYR A 1 72 ? 0.451 5.196 -5.634 1.00 78.12 72 TYR A CA 1
ATOM 533 C C . TYR A 1 72 ? 1.242 5.339 -6.924 1.00 78.12 72 TYR A C 1
ATOM 535 O O . TYR A 1 72 ? 1.506 4.346 -7.601 1.00 78.12 72 TYR A O 1
ATOM 543 N N . CYS A 1 73 ? 1.607 6.575 -7.262 1.00 80.50 73 CYS A N 1
ATOM 544 C CA . CYS A 1 73 ? 2.471 6.882 -8.395 1.00 80.50 73 CYS A CA 1
ATOM 545 C C . CYS A 1 73 ? 3.815 7.434 -7.923 1.00 80.50 73 CYS A C 1
ATOM 547 O O . CYS A 1 73 ? 3.888 8.212 -6.973 1.00 80.50 73 CYS A O 1
ATOM 549 N N . GLY A 1 74 ? 4.885 7.056 -8.611 1.00 80.06 74 GLY A N 1
ATOM 550 C CA . GLY A 1 74 ? 6.233 7.506 -8.294 1.00 80.06 74 GLY A CA 1
A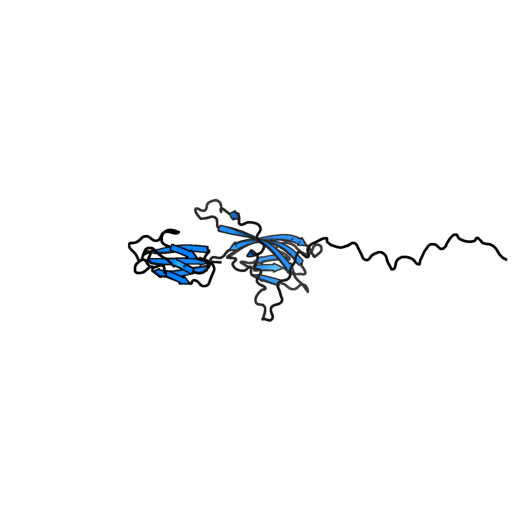TOM 551 C C . GLY A 1 74 ? 7.221 7.202 -9.409 1.00 80.06 74 GLY A C 1
ATOM 552 O O . GLY A 1 74 ? 6.842 6.895 -10.542 1.00 80.06 74 GLY A O 1
ATOM 553 N N . LYS A 1 75 ? 8.511 7.295 -9.081 1.00 81.69 75 LYS A N 1
ATOM 554 C CA . LYS A 1 75 ? 9.609 6.951 -9.987 1.00 81.69 75 LYS A CA 1
ATOM 555 C C . LYS A 1 75 ? 10.382 5.757 -9.439 1.00 81.69 75 LYS A C 1
ATOM 557 O O . LYS A 1 75 ? 10.526 5.610 -8.231 1.00 81.69 75 LYS A O 1
ATOM 562 N N . VAL A 1 76 ? 10.897 4.919 -10.329 1.00 83.44 76 VAL A N 1
ATOM 563 C CA . VAL A 1 76 ? 11.752 3.781 -9.986 1.00 83.44 76 VAL A CA 1
ATOM 564 C C . VAL A 1 76 ? 12.926 3.696 -10.956 1.00 83.44 76 VAL A C 1
ATOM 566 O O . VAL A 1 76 ? 12.766 3.869 -12.162 1.00 83.44 76 VAL A O 1
ATOM 569 N N . CYS A 1 77 ? 14.122 3.438 -10.430 1.00 87.62 77 CYS A N 1
ATOM 570 C CA . CYS A 1 77 ? 15.314 3.204 -11.240 1.00 87.62 77 CYS A CA 1
ATOM 571 C C . CYS A 1 77 ? 15.497 1.708 -11.467 1.00 87.62 77 CYS A C 1
ATOM 573 O O . CYS A 1 77 ? 15.769 0.975 -10.513 1.00 87.62 77 CYS A O 1
ATOM 575 N N . LEU A 1 78 ? 15.397 1.266 -12.718 1.00 88.75 78 LEU A N 1
ATOM 576 C CA . LEU A 1 78 ? 15.553 -0.138 -13.093 1.00 88.75 78 LEU A CA 1
ATOM 577 C C . LEU A 1 78 ? 16.779 -0.277 -13.987 1.00 88.75 78 LEU A C 1
ATOM 579 O O . LEU A 1 78 ? 16.966 0.512 -14.915 1.00 88.75 78 LEU A O 1
ATOM 583 N N . LYS A 1 79 ? 17.634 -1.260 -13.684 1.00 88.88 79 LYS A N 1
ATOM 584 C CA . LYS A 1 79 ? 18.905 -1.438 -14.390 1.00 88.88 79 LYS A CA 1
ATOM 585 C C . LYS A 1 79 ? 19.180 -2.903 -14.714 1.00 88.88 79 LYS A C 1
ATOM 587 O O . LYS A 1 79 ? 19.386 -3.710 -13.808 1.00 88.88 79 LYS A O 1
ATOM 592 N N . SER A 1 80 ? 19.244 -3.228 -16.003 1.00 92.94 80 SER A N 1
ATOM 593 C CA . SER A 1 80 ? 19.814 -4.479 -16.505 1.00 92.94 80 SER A CA 1
ATOM 594 C C . SER A 1 80 ? 21.301 -4.266 -16.808 1.00 92.94 80 SER A C 1
ATOM 596 O O . SER A 1 80 ? 21.663 -3.501 -17.696 1.00 92.94 80 SER A O 1
ATOM 598 N N . TYR A 1 81 ? 22.166 -4.923 -16.037 1.00 89.38 81 TYR A N 1
ATOM 599 C CA . TYR A 1 81 ? 23.601 -5.027 -16.312 1.00 89.38 81 TYR A CA 1
ATOM 600 C C . TYR A 1 81 ? 23.914 -6.415 -16.874 1.00 89.38 81 TYR A C 1
ATOM 602 O O . TYR A 1 81 ? 23.186 -7.373 -16.586 1.00 89.38 81 TYR A O 1
ATOM 610 N N . ASP A 1 82 ? 24.978 -6.509 -17.673 1.00 91.25 82 ASP A N 1
ATOM 611 C CA . ASP A 1 82 ? 25.441 -7.747 -18.321 1.00 91.25 82 ASP A CA 1
ATOM 612 C C . ASP A 1 82 ? 24.347 -8.445 -19.145 1.00 91.25 82 ASP A C 1
ATOM 614 O O . ASP A 1 82 ? 24.288 -9.669 -19.216 1.00 91.25 82 ASP A O 1
ATOM 618 N N . TYR A 1 83 ? 23.421 -7.658 -19.704 1.00 89.69 83 TYR A N 1
ATOM 619 C CA . TYR A 1 83 ? 22.256 -8.115 -20.473 1.00 89.69 83 TYR A CA 1
ATOM 620 C C . TYR A 1 83 ? 21.295 -9.052 -19.719 1.00 89.69 83 TYR A C 1
ATOM 622 O O . TYR A 1 83 ? 20.368 -9.607 -20.309 1.00 89.69 83 TYR A O 1
ATOM 630 N N . ARG A 1 84 ? 21.452 -9.205 -18.398 1.00 88.75 84 ARG A N 1
ATOM 631 C CA . ARG A 1 84 ? 20.645 -10.136 -17.600 1.00 88.75 84 ARG A CA 1
ATOM 632 C C . ARG A 1 84 ? 19.227 -9.617 -17.388 1.00 88.75 84 ARG A C 1
ATOM 634 O O . ARG A 1 84 ? 19.021 -8.429 -17.122 1.00 88.75 84 ARG A O 1
ATOM 641 N N . PHE A 1 85 ? 18.258 -10.528 -17.407 1.00 91.25 85 PHE A N 1
ATOM 642 C CA . PHE A 1 85 ? 16.908 -10.250 -16.928 1.00 91.25 85 PHE A CA 1
ATOM 643 C C . PHE A 1 85 ? 16.941 -9.895 -15.434 1.00 91.25 85 PHE A C 1
ATOM 645 O O . PHE A 1 85 ? 17.544 -10.603 -14.622 1.00 91.25 85 PHE A O 1
ATOM 652 N N . ARG A 1 86 ? 16.305 -8.783 -15.065 1.00 90.25 86 ARG A N 1
ATOM 653 C CA . ARG A 1 86 ? 16.170 -8.310 -13.685 1.00 90.25 86 ARG A CA 1
ATOM 654 C C . ARG A 1 86 ? 14.703 -8.052 -13.392 1.00 90.25 86 ARG A C 1
ATOM 656 O O . ARG A 1 86 ? 14.034 -7.358 -14.149 1.00 90.25 86 ARG A O 1
ATOM 663 N N . ARG A 1 87 ? 14.235 -8.580 -12.266 1.00 87.94 87 ARG A N 1
ATOM 664 C CA . ARG A 1 87 ? 12.861 -8.451 -11.783 1.00 87.94 87 ARG A CA 1
ATOM 665 C C . ARG A 1 87 ? 12.857 -7.887 -10.373 1.00 87.94 87 ARG A C 1
ATOM 667 O O . ARG A 1 87 ? 13.714 -8.248 -9.563 1.00 87.94 87 ARG A O 1
ATOM 674 N N . TYR A 1 88 ? 11.892 -7.022 -10.100 1.00 85.62 88 TYR A N 1
ATOM 675 C CA . TYR A 1 88 ? 11.776 -6.280 -8.856 1.00 85.62 88 TYR A CA 1
ATOM 676 C C . TYR A 1 88 ? 10.327 -6.260 -8.396 1.00 85.62 88 TYR A C 1
ATOM 678 O O . TYR A 1 88 ? 9.452 -5.833 -9.144 1.00 85.62 88 TYR A O 1
ATOM 686 N N . THR A 1 89 ? 10.086 -6.691 -7.164 1.00 85.25 89 THR A N 1
ATOM 687 C CA . THR A 1 89 ? 8.749 -6.692 -6.568 1.00 85.25 89 THR A CA 1
ATOM 688 C C . THR A 1 89 ? 8.464 -5.343 -5.925 1.00 85.25 89 THR A C 1
ATOM 690 O O . THR A 1 89 ? 9.271 -4.829 -5.142 1.00 85.25 89 THR A O 1
ATOM 693 N N . ILE A 1 90 ? 7.308 -4.763 -6.247 1.00 83.44 90 ILE A N 1
ATOM 694 C CA . ILE A 1 90 ? 6.859 -3.507 -5.647 1.00 83.44 90 ILE A CA 1
ATOM 695 C C . ILE A 1 90 ? 6.223 -3.812 -4.293 1.00 83.44 90 ILE A C 1
ATOM 697 O O . ILE A 1 90 ? 5.206 -4.505 -4.210 1.00 83.44 90 ILE A O 1
ATOM 701 N N . ARG A 1 91 ? 6.839 -3.314 -3.214 1.00 78.19 91 ARG A N 1
ATOM 702 C CA . ARG A 1 91 ? 6.372 -3.590 -1.851 1.00 78.19 91 ARG A CA 1
ATOM 703 C C . ARG A 1 91 ? 4.954 -3.082 -1.664 1.00 78.19 91 ARG A C 1
ATOM 705 O O . ARG A 1 91 ? 4.665 -1.937 -1.996 1.00 78.19 91 ARG A O 1
ATOM 712 N N . GLY A 1 92 ? 4.101 -3.917 -1.079 1.00 76.25 92 GLY A N 1
ATOM 713 C CA . GLY A 1 92 ? 2.745 -3.511 -0.740 1.00 76.25 92 GLY A CA 1
ATOM 714 C C . GLY A 1 92 ? 1.902 -3.169 -1.964 1.00 76.25 92 GLY A C 1
ATOM 715 O O . GLY A 1 92 ? 0.873 -2.538 -1.793 1.00 76.25 92 GLY A O 1
ATOM 716 N N . ALA A 1 93 ? 2.298 -3.553 -3.182 1.00 83.12 93 ALA A N 1
ATOM 717 C CA . ALA A 1 93 ? 1.426 -3.478 -4.344 1.00 83.12 93 ALA A CA 1
ATOM 718 C C . ALA A 1 93 ? 0.507 -4.702 -4.380 1.00 83.12 93 ALA A C 1
ATOM 720 O O . ALA A 1 93 ? 0.970 -5.833 -4.275 1.00 83.12 93 ALA A O 1
ATOM 721 N N . ALA A 1 94 ? -0.789 -4.482 -4.587 1.00 85.50 94 ALA A N 1
ATOM 722 C CA . ALA A 1 94 ? -1.701 -5.523 -5.052 1.00 85.50 94 ALA A CA 1
ATOM 723 C C . ALA A 1 94 ? -1.605 -5.687 -6.571 1.00 85.50 94 ALA A C 1
ATOM 725 O O . ALA A 1 94 ? -1.739 -6.792 -7.090 1.00 85.50 94 ALA A O 1
ATOM 726 N N . LYS A 1 95 ? -1.392 -4.580 -7.297 1.00 87.88 95 LYS A N 1
ATOM 727 C CA . LYS A 1 95 ? -1.309 -4.583 -8.760 1.00 87.88 95 LYS A CA 1
ATOM 728 C C . LYS A 1 95 ? -0.532 -3.382 -9.281 1.00 87.88 95 LYS A C 1
ATOM 730 O O . LYS A 1 95 ? -0.884 -2.250 -8.956 1.00 87.88 95 LYS A O 1
ATOM 735 N N . VAL A 1 96 ? 0.447 -3.609 -10.156 1.00 90.62 96 VAL A N 1
ATOM 736 C CA . VAL A 1 96 ? 1.064 -2.526 -10.936 1.00 90.62 96 VAL A CA 1
ATOM 737 C C . VAL A 1 96 ? 0.152 -2.186 -12.116 1.00 90.62 96 VAL A C 1
ATOM 739 O O . VAL A 1 96 ? -0.222 -3.063 -12.893 1.00 90.62 96 VAL A O 1
ATOM 742 N N . LEU A 1 97 ? -0.240 -0.917 -12.233 1.00 90.62 97 LEU A N 1
ATOM 743 C CA . LEU A 1 97 ? -1.129 -0.435 -13.293 1.00 90.62 97 LEU A CA 1
ATOM 744 C C . LEU A 1 97 ? -0.354 0.050 -14.514 1.00 90.62 97 LEU A C 1
ATOM 746 O O . LEU A 1 97 ? -0.772 -0.194 -15.644 1.00 90.62 97 LEU A O 1
ATOM 750 N N . SER A 1 98 ? 0.764 0.741 -14.299 1.00 91.44 98 SER A N 1
ATOM 751 C CA . SER A 1 98 ? 1.572 1.285 -15.386 1.00 91.44 98 SER A CA 1
ATOM 752 C C . SER A 1 98 ? 3.053 1.326 -15.035 1.00 91.44 98 SER A C 1
ATOM 754 O O . SER A 1 98 ? 3.436 1.487 -13.876 1.00 91.44 98 SER A O 1
ATOM 756 N N . LEU A 1 99 ? 3.874 1.186 -16.076 1.00 94.62 99 LEU A N 1
ATOM 757 C CA . LEU A 1 99 ? 5.312 1.403 -16.053 1.00 94.62 99 LEU A CA 1
ATOM 758 C C . LEU A 1 99 ? 5.715 2.063 -17.375 1.00 94.62 99 LEU A C 1
ATOM 760 O O . LEU A 1 99 ? 5.508 1.481 -18.442 1.00 94.62 99 LEU A O 1
ATOM 764 N N . SER A 1 100 ? 6.280 3.264 -17.301 1.00 94.88 100 SER A N 1
ATOM 765 C CA . SER A 1 100 ? 6.643 4.070 -18.471 1.00 94.88 100 SER A CA 1
ATOM 766 C C . SER A 1 100 ? 8.061 4.599 -18.329 1.00 94.88 100 SER A C 1
ATOM 768 O O . SER A 1 100 ? 8.428 5.109 -17.274 1.00 94.88 100 SER A O 1
ATOM 770 N N . LEU A 1 101 ? 8.864 4.504 -19.387 1.00 94.69 101 LEU A N 1
ATOM 771 C CA . LEU A 1 101 ? 10.213 5.065 -19.408 1.00 94.69 101 LEU A CA 1
ATOM 772 C C . LEU A 1 101 ? 10.139 6.600 -19.368 1.00 94.69 101 LEU A C 1
ATOM 774 O O . LEU A 1 101 ? 9.499 7.208 -20.220 1.00 94.69 101 LEU A O 1
ATOM 778 N N . LEU A 1 102 ? 10.788 7.216 -18.380 1.00 91.75 102 LEU A N 1
ATOM 779 C CA . LEU A 1 102 ? 10.903 8.675 -18.262 1.00 91.75 10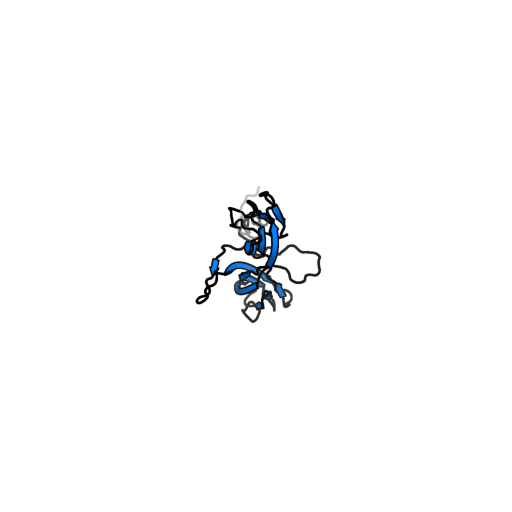2 LEU A CA 1
ATOM 780 C C . LEU A 1 102 ? 12.230 9.189 -18.805 1.00 91.75 102 LEU A C 1
ATOM 782 O O . LEU A 1 102 ? 12.283 10.229 -19.451 1.00 91.75 102 LEU A O 1
ATOM 786 N N . ARG A 1 103 ? 13.315 8.486 -18.481 1.00 90.88 103 ARG A N 1
ATOM 787 C CA . ARG A 1 103 ? 14.659 8.839 -18.926 1.00 90.88 103 ARG A CA 1
ATOM 788 C C . ARG A 1 103 ? 15.436 7.568 -19.176 1.00 90.88 103 ARG A C 1
ATOM 790 O O . ARG A 1 103 ? 15.631 6.776 -18.255 1.00 90.88 103 ARG A O 1
ATOM 797 N N . GLU A 1 104 ? 15.887 7.405 -20.407 1.00 93.25 104 GLU A N 1
ATOM 798 C CA . GLU A 1 104 ? 16.800 6.332 -20.760 1.00 93.25 104 GLU A CA 1
ATOM 799 C C . GLU A 1 104 ? 18.235 6.696 -20.354 1.00 93.25 104 GLU A C 1
ATOM 801 O O . GLU A 1 104 ? 18.673 7.834 -20.527 1.00 93.25 104 GLU A O 1
ATOM 806 N N . GLU A 1 105 ? 18.951 5.740 -19.762 1.00 92.00 105 GLU A N 1
ATOM 807 C CA . GLU A 1 105 ? 20.406 5.816 -19.555 1.00 92.00 105 GLU A CA 1
ATOM 808 C 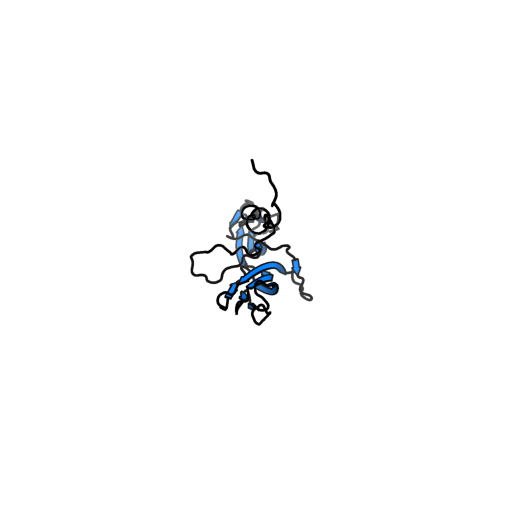C . GLU A 1 105 ? 21.159 5.053 -20.653 1.00 92.00 105 GLU A C 1
ATOM 810 O O . GLU A 1 105 ? 22.333 5.311 -20.909 1.00 92.00 105 GLU A O 1
ATOM 815 N N . THR A 1 106 ? 20.487 4.095 -21.288 1.00 85.56 106 THR A N 1
ATOM 816 C CA . THR A 1 106 ? 20.935 3.449 -22.518 1.00 85.56 106 THR A CA 1
ATOM 817 C C . THR A 1 106 ? 20.459 4.215 -23.744 1.00 85.56 106 THR A C 1
ATOM 819 O O . THR A 1 106 ? 19.520 4.995 -23.663 1.00 85.56 106 THR A O 1
ATOM 822 N N . HIS A 1 107 ? 21.141 4.055 -24.876 1.00 88.31 107 HIS A N 1
ATOM 823 C CA . HIS A 1 107 ? 20.726 4.684 -26.125 1.00 88.31 107 HIS A CA 1
ATOM 824 C C . HIS A 1 107 ? 19.918 3.669 -26.940 1.00 88.31 107 HIS A C 1
ATOM 826 O O . HIS A 1 107 ? 20.491 2.707 -27.445 1.00 88.31 107 HIS A O 1
ATOM 832 N N . ASP A 1 108 ? 18.602 3.874 -27.025 1.00 91.31 108 ASP A N 1
ATOM 833 C CA . ASP A 1 108 ? 17.658 3.120 -27.866 1.00 91.31 108 ASP A CA 1
ATOM 834 C C . ASP A 1 108 ? 17.439 1.629 -27.510 1.00 91.31 108 ASP A C 1
ATOM 836 O O . ASP A 1 108 ? 16.984 0.829 -28.329 1.00 91.31 108 ASP A O 1
ATOM 840 N N . VAL A 1 109 ? 17.694 1.231 -26.262 1.00 95.50 109 VAL A N 1
ATOM 841 C CA . VAL A 1 109 ? 17.542 -0.160 -25.787 1.00 95.50 109 VAL A CA 1
ATOM 842 C C . VAL A 1 109 ? 16.189 -0.387 -25.114 1.00 95.50 109 VAL A C 1
ATOM 844 O O . VAL A 1 109 ? 15.596 -1.462 -25.243 1.00 95.50 109 VAL A O 1
ATOM 847 N N . CYS A 1 110 ? 15.685 0.593 -24.364 1.00 96.38 110 CYS A N 1
ATOM 848 C CA . CYS A 1 110 ? 14.481 0.435 -23.550 1.00 96.38 110 CYS A CA 1
ATOM 849 C C . CYS A 1 110 ? 13.194 0.560 -24.382 1.00 96.38 110 CYS A C 1
ATOM 851 O O . CYS A 1 110 ? 12.740 1.652 -24.717 1.00 96.38 110 CYS A O 1
ATOM 853 N N . LYS A 1 111 ? 12.547 -0.574 -24.658 1.00 97.69 111 LYS A N 1
ATOM 854 C CA . LYS A 1 111 ? 11.310 -0.700 -25.434 1.00 97.69 111 LYS A CA 1
ATOM 855 C C . LYS A 1 111 ? 10.272 -1.454 -24.605 1.00 97.69 111 LYS A C 1
ATOM 857 O O . LYS A 1 111 ? 10.536 -2.567 -24.141 1.00 97.69 111 LYS A O 1
ATOM 862 N N . LYS A 1 112 ? 9.098 -0.848 -24.420 1.00 95.69 112 LYS A N 1
ATOM 863 C CA . LYS A 1 112 ? 8.008 -1.428 -23.624 1.00 95.69 112 LYS A CA 1
ATOM 864 C C . LYS A 1 112 ? 7.629 -2.805 -24.175 1.00 95.69 112 LYS A C 1
ATOM 866 O O . LYS A 1 112 ? 7.611 -2.992 -25.389 1.00 95.69 112 LYS A O 1
ATOM 871 N N . ASP A 1 113 ? 7.393 -3.753 -23.274 1.00 94.81 113 ASP A N 1
ATOM 872 C CA . ASP A 1 113 ? 7.012 -5.146 -23.541 1.00 94.81 113 ASP A CA 1
ATOM 873 C C . ASP A 1 113 ? 8.068 -5.968 -24.311 1.00 94.81 113 ASP A C 1
ATOM 875 O O . ASP A 1 113 ? 7.865 -7.148 -24.582 1.00 94.81 113 ASP A O 1
ATOM 879 N N . LYS A 1 114 ? 9.235 -5.379 -24.608 1.00 96.38 114 LYS A N 1
ATOM 880 C CA . LYS A 1 114 ? 10.399 -6.061 -25.196 1.00 96.38 114 LYS A CA 1
ATOM 881 C C . LYS A 1 114 ? 11.552 -6.139 -24.203 1.00 96.38 114 LYS A C 1
ATOM 883 O O . LYS A 1 114 ? 12.046 -7.225 -23.905 1.00 96.38 114 LYS A O 1
ATOM 888 N N . THR A 1 115 ? 11.963 -4.984 -23.674 1.00 96.88 115 THR A N 1
ATOM 889 C CA . THR A 1 115 ? 13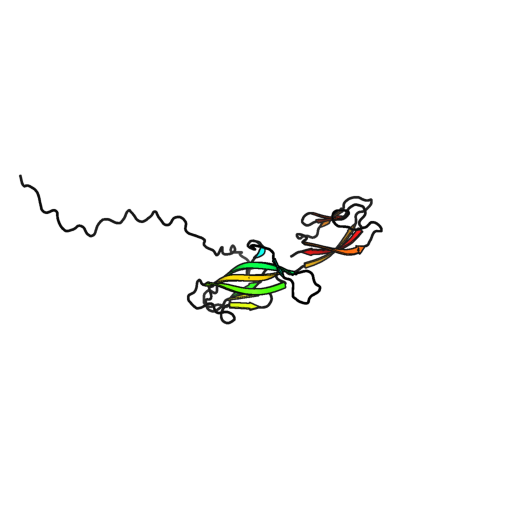.114 -4.874 -22.769 1.00 96.88 115 THR A CA 1
ATOM 890 C C . THR A 1 115 ? 12.802 -4.312 -21.392 1.00 96.88 115 THR A C 1
ATOM 892 O O . THR A 1 115 ? 13.652 -4.362 -20.502 1.00 96.88 115 THR A O 1
ATOM 895 N N . PHE A 1 116 ? 11.567 -3.864 -21.174 1.00 97.56 116 PHE A N 1
ATOM 896 C CA . PHE A 1 116 ? 11.018 -3.618 -19.847 1.00 97.56 116 PHE A CA 1
ATOM 897 C C . PHE A 1 116 ? 9.511 -3.862 -19.825 1.00 97.56 116 PHE A C 1
ATOM 899 O O . PHE A 1 116 ? 8.847 -3.763 -20.857 1.00 97.56 116 PHE A O 1
ATOM 906 N N . GLY A 1 117 ? 8.956 -4.106 -18.642 1.00 96.12 117 GLY A N 1
ATOM 907 C CA . GLY A 1 117 ? 7.517 -4.280 -18.490 1.00 96.12 117 GLY A CA 1
ATOM 908 C C . GLY A 1 117 ? 7.091 -4.569 -17.060 1.00 96.12 117 GLY A C 1
ATOM 909 O O . GLY A 1 117 ? 7.866 -4.436 -16.108 1.00 96.12 117 GLY A O 1
ATOM 910 N N . THR A 1 118 ? 5.832 -4.967 -16.917 1.00 95.31 118 THR A N 1
ATOM 911 C CA . THR A 1 118 ? 5.228 -5.365 -15.644 1.00 95.31 118 THR A CA 1
ATOM 912 C C . THR A 1 118 ? 4.847 -6.843 -15.677 1.00 95.31 118 THR A C 1
ATOM 914 O O . THR A 1 118 ? 4.644 -7.426 -16.742 1.00 95.31 118 THR A O 1
ATOM 917 N N . TYR A 1 119 ? 4.783 -7.470 -14.506 1.00 90.44 119 TYR A N 1
ATOM 918 C CA . TYR A 1 119 ? 4.283 -8.829 -14.328 1.00 90.44 119 TYR A CA 1
ATOM 919 C C . TYR A 1 119 ? 3.660 -8.960 -12.933 1.00 90.44 119 TYR A C 1
ATOM 921 O O . TYR A 1 119 ? 4.368 -9.076 -11.935 1.00 90.44 119 TYR A O 1
ATOM 929 N N . GLY A 1 120 ? 2.329 -8.897 -12.842 1.00 88.19 120 GLY A N 1
ATOM 930 C CA . GLY A 1 120 ? 1.621 -8.900 -11.556 1.00 88.19 120 GLY A CA 1
ATOM 931 C C . GLY A 1 120 ? 1.994 -7.696 -10.679 1.00 88.19 120 GLY A C 1
ATOM 932 O O . GLY A 1 120 ? 1.649 -6.553 -10.992 1.00 88.19 120 GLY A O 1
ATOM 933 N N . THR A 1 121 ? 2.687 -7.960 -9.571 1.00 88.88 121 THR A N 1
ATOM 934 C CA . THR A 1 121 ? 3.241 -6.951 -8.647 1.00 88.88 121 THR A CA 1
ATOM 935 C C . THR A 1 121 ? 4.696 -6.593 -8.947 1.00 88.88 121 THR A C 1
ATOM 937 O O . THR A 1 121 ? 5.281 -5.750 -8.265 1.00 88.88 121 THR A O 1
ATOM 940 N N . ASP A 1 122 ? 5.291 -7.247 -9.942 1.00 90.50 122 ASP A N 1
ATOM 941 C CA . ASP A 1 122 ? 6.686 -7.077 -10.305 1.00 90.50 122 ASP A CA 1
ATOM 942 C C . ASP A 1 122 ? 6.840 -6.143 -11.507 1.00 90.50 122 ASP A C 1
ATOM 944 O O . ASP A 1 122 ? 5.982 -6.048 -12.389 1.00 90.50 122 ASP A O 1
ATOM 948 N N . VAL A 1 123 ? 7.997 -5.497 -11.570 1.00 94.00 123 VAL A N 1
ATOM 949 C CA . VAL A 1 123 ? 8.503 -4.792 -12.748 1.00 94.00 123 VAL A CA 1
ATOM 950 C C . VAL A 1 123 ? 9.820 -5.413 -13.176 1.00 94.00 123 VAL A C 1
ATOM 952 O O . VAL A 1 123 ? 10.578 -5.927 -12.347 1.00 94.00 123 VAL A O 1
ATOM 955 N N . TRP A 1 124 ? 10.108 -5.389 -14.470 1.00 94.81 124 TRP A N 1
ATOM 956 C CA . TRP A 1 124 ? 11.305 -6.026 -15.001 1.00 94.81 124 TRP A CA 1
ATOM 957 C C . TRP A 1 124 ? 11.986 -5.186 -16.076 1.00 94.81 124 TRP A C 1
ATOM 959 O O . TRP A 1 124 ? 11.347 -4.395 -16.767 1.00 94.81 124 TRP A O 1
ATOM 969 N N . VAL A 1 125 ? 13.300 -5.382 -16.197 1.00 95.88 125 VAL A N 1
ATOM 970 C CA . VAL A 1 125 ? 14.154 -4.886 -17.286 1.00 95.88 125 VAL A CA 1
ATOM 971 C C . VAL A 1 125 ? 15.091 -6.001 -17.740 1.00 95.88 125 VAL A C 1
ATOM 973 O O . VAL A 1 125 ? 15.510 -6.835 -16.935 1.00 95.88 125 VAL A O 1
ATOM 976 N N . ASN A 1 126 ? 15.443 -6.038 -19.018 1.00 95.56 126 ASN A N 1
ATOM 977 C CA . ASN A 1 126 ? 16.354 -7.035 -19.578 1.00 95.56 126 ASN A CA 1
ATOM 978 C C . ASN A 1 126 ? 17.277 -6.405 -20.638 1.00 95.56 126 ASN A C 1
ATOM 980 O O . ASN A 1 126 ? 17.153 -5.217 -20.940 1.00 95.56 126 ASN A O 1
ATOM 984 N N . THR A 1 127 ? 18.201 -7.199 -21.188 1.00 95.38 127 THR A N 1
ATOM 985 C CA . THR A 1 127 ? 18.977 -6.863 -22.400 1.00 95.38 127 THR A CA 1
ATOM 986 C C . THR A 1 127 ? 19.665 -5.494 -22.338 1.00 95.38 127 THR A C 1
ATOM 988 O O . THR A 1 127 ? 19.776 -4.783 -23.328 1.00 95.38 127 THR A O 1
ATOM 991 N N . GLY A 1 128 ? 20.128 -5.094 -21.152 1.00 93.81 128 GLY A N 1
ATOM 992 C CA . GLY A 1 128 ? 20.854 -3.839 -20.972 1.00 93.81 128 GLY A CA 1
ATOM 993 C C . GLY A 1 128 ? 19.978 -2.602 -20.767 1.00 93.81 128 GLY A C 1
ATOM 994 O O . GLY A 1 128 ? 20.542 -1.532 -20.546 1.00 93.81 128 GLY A O 1
ATOM 995 N N . CYS A 1 129 ? 18.643 -2.716 -20.778 1.00 97.00 129 CYS A N 1
ATOM 996 C CA . CYS A 1 129 ? 17.752 -1.583 -20.526 1.00 97.00 129 CYS A CA 1
ATOM 997 C C . CYS A 1 129 ? 17.989 -0.997 -19.122 1.00 97.00 129 CYS A C 1
ATOM 999 O O . CYS A 1 129 ? 17.888 -1.691 -18.097 1.00 97.00 129 CYS A O 1
ATOM 1001 N N . ARG A 1 130 ? 18.345 0.292 -19.085 1.00 94.56 130 ARG A N 1
ATOM 1002 C CA . ARG A 1 130 ? 18.636 1.056 -17.865 1.00 94.56 130 ARG A CA 1
ATOM 1003 C C . ARG A 1 130 ? 17.993 2.428 -17.965 1.00 94.56 130 ARG A C 1
ATOM 1005 O O . ARG A 1 130 ? 18.132 3.114 -18.976 1.00 94.56 130 ARG A O 1
ATOM 1012 N N . GLY A 1 131 ? 17.306 2.837 -16.909 1.00 92.12 131 GLY A N 1
ATOM 1013 C CA . GLY A 1 131 ? 16.628 4.121 -16.912 1.00 92.12 131 GLY A CA 1
ATOM 1014 C C . GLY A 1 131 ? 15.834 4.409 -15.652 1.00 92.12 131 GLY A C 1
ATOM 1015 O O . GLY A 1 131 ? 15.786 3.623 -14.699 1.00 92.12 131 GLY A O 1
ATOM 1016 N N . ILE A 1 132 ? 15.186 5.565 -15.693 1.00 89.12 132 ILE A N 1
ATOM 1017 C CA . ILE A 1 132 ? 14.206 6.013 -14.712 1.00 89.12 132 ILE A CA 1
ATOM 1018 C C . ILE A 1 132 ? 12.830 5.777 -15.315 1.00 89.12 132 ILE A C 1
ATOM 1020 O O . ILE A 1 132 ? 12.557 6.207 -16.437 1.00 89.12 132 ILE A O 1
ATOM 1024 N N . PHE A 1 133 ? 11.955 5.134 -14.555 1.00 91.50 133 PHE A N 1
ATOM 1025 C CA . PHE A 1 133 ? 10.608 4.785 -14.975 1.00 91.50 133 PHE A CA 1
ATOM 1026 C C . PHE A 1 133 ? 9.587 5.457 -14.065 1.00 91.50 133 PHE A C 1
ATOM 1028 O O . PHE A 1 133 ? 9.772 5.494 -12.851 1.00 91.50 133 PHE A O 1
ATOM 1035 N N . ALA A 1 134 ? 8.508 5.975 -14.642 1.00 89.31 134 ALA A N 1
ATOM 1036 C CA . ALA A 1 134 ? 7.290 6.296 -13.916 1.00 89.31 134 ALA A CA 1
ATOM 1037 C C . ALA A 1 134 ? 6.537 4.997 -13.659 1.00 89.31 134 ALA A C 1
ATOM 1039 O O . ALA A 1 134 ? 6.379 4.185 -14.573 1.00 89.31 134 ALA A O 1
ATOM 1040 N N . ILE A 1 135 ? 6.057 4.819 -12.438 1.00 88.38 135 ILE A N 1
ATOM 1041 C CA . ILE A 1 135 ? 5.271 3.659 -12.038 1.00 88.38 135 ILE A CA 1
ATOM 1042 C C . ILE A 1 135 ? 4.021 4.125 -11.310 1.00 88.38 135 ILE A C 1
ATOM 1044 O O . ILE A 1 135 ? 4.100 5.040 -10.492 1.00 88.38 135 ILE A O 1
ATOM 1048 N N . CYS A 1 136 ? 2.893 3.473 -11.575 1.00 86.12 136 CYS A N 1
ATOM 1049 C CA . CYS A 1 136 ? 1.690 3.606 -10.766 1.00 86.12 136 CYS A CA 1
ATOM 1050 C C . CYS A 1 136 ? 1.155 2.227 -10.382 1.00 86.12 136 CYS A C 1
ATOM 1052 O O . CYS A 1 136 ? 1.103 1.322 -11.219 1.00 86.12 136 CYS A O 1
ATOM 1054 N N . PHE A 1 137 ? 0.736 2.057 -9.131 1.00 86.31 137 PHE A N 1
ATOM 1055 C CA . PHE A 1 137 ? 0.210 0.795 -8.622 1.00 86.31 137 PHE A CA 1
ATOM 1056 C C . PHE A 1 137 ? -0.912 1.007 -7.603 1.00 86.31 137 PHE A C 1
ATOM 1058 O O . PHE A 1 137 ? -1.014 2.049 -6.955 1.00 86.31 137 PHE A O 1
ATOM 1065 N N . VAL A 1 138 ? -1.759 -0.011 -7.477 1.00 84.44 138 VAL A N 1
ATOM 1066 C CA . VAL A 1 138 ? -2.753 -0.128 -6.410 1.00 84.44 138 VAL A CA 1
ATOM 1067 C C . VAL A 1 138 ? -2.084 -0.828 -5.233 1.00 84.44 138 VAL A C 1
ATOM 1069 O O . VAL A 1 138 ? -1.528 -1.918 -5.432 1.00 84.44 138 VAL A O 1
ATOM 1072 N N . PRO A 1 139 ? -2.123 -0.258 -4.022 1.00 79.44 139 PRO A N 1
ATOM 1073 C CA . PRO A 1 139 ? -1.557 -0.895 -2.858 1.00 79.44 139 PRO A CA 1
ATOM 1074 C C . PRO A 1 139 ? -2.425 -2.083 -2.422 1.00 79.44 139 PRO A C 1
ATOM 1076 O O . PRO A 1 139 ? -3.650 -2.079 -2.546 1.00 79.44 139 PRO A O 1
ATOM 1079 N N . GLY A 1 140 ? -1.776 -3.113 -1.900 1.00 79.81 140 GLY A N 1
ATOM 1080 C CA . GLY A 1 140 ? -2.416 -4.174 -1.149 1.00 79.81 140 GLY A CA 1
ATOM 1081 C C . GLY A 1 140 ? -2.821 -3.681 0.230 1.00 79.81 140 GLY A C 1
ATOM 1082 O O . GLY A 1 140 ? -2.202 -2.783 0.803 1.00 79.81 140 GLY A O 1
ATOM 1083 N N . TYR A 1 141 ? -3.882 -4.289 0.743 1.00 79.00 141 TYR A N 1
ATOM 1084 C CA . TYR A 1 141 ? -4.359 -4.079 2.098 1.00 79.00 141 TYR A CA 1
ATOM 1085 C C . TYR A 1 141 ? -4.271 -5.399 2.843 1.00 79.00 141 TYR A C 1
ATOM 1087 O O . TYR A 1 141 ? -5.032 -6.332 2.577 1.00 79.00 141 TYR A O 1
ATOM 1095 N N . ASN A 1 142 ? -3.341 -5.468 3.785 1.00 84.94 142 ASN A N 1
ATOM 1096 C CA . ASN A 1 142 ? -3.357 -6.500 4.804 1.00 84.94 142 ASN A CA 1
ATOM 1097 C C . ASN A 1 142 ? -4.494 -6.188 5.775 1.00 84.94 142 ASN A C 1
ATOM 1099 O O . ASN A 1 142 ? -4.741 -5.019 6.069 1.00 84.94 142 ASN A O 1
ATOM 1103 N N . LYS A 1 143 ? -5.190 -7.216 6.265 1.00 90.56 143 LYS A N 1
ATOM 1104 C CA . LYS A 1 143 ? -6.249 -7.058 7.265 1.00 90.56 143 LYS A CA 1
ATOM 1105 C C . LYS A 1 143 ? -6.224 -8.182 8.288 1.00 90.56 143 LYS A C 1
ATOM 1107 O O . LYS A 1 143 ? -5.981 -9.333 7.930 1.00 90.56 143 LYS A O 1
ATOM 1112 N N . ILE A 1 144 ? -6.549 -7.858 9.533 1.00 93.38 144 ILE A N 1
ATOM 1113 C CA . ILE A 1 144 ? -6.827 -8.836 10.594 1.00 93.38 144 ILE A CA 1
ATOM 1114 C C . ILE A 1 144 ? -8.165 -8.532 11.246 1.00 93.38 144 ILE A C 1
ATOM 1116 O O . ILE A 1 144 ? -8.620 -7.390 11.238 1.00 93.38 144 ILE A O 1
ATOM 1120 N N . VAL A 1 145 ? -8.760 -9.553 11.857 1.00 95.06 145 VAL A N 1
ATOM 1121 C CA . VAL A 1 145 ? -9.847 -9.371 12.818 1.00 95.06 145 VAL A CA 1
ATOM 1122 C C . VAL A 1 145 ? -9.243 -9.360 14.219 1.00 95.06 145 VAL A C 1
ATOM 1124 O O . VAL A 1 145 ? -8.608 -10.331 14.625 1.00 95.06 145 VAL A O 1
ATOM 1127 N N . LEU A 1 146 ? -9.430 -8.267 14.951 1.00 95.94 146 LEU A N 1
ATOM 1128 C CA . LEU A 1 146 ? -8.913 -8.055 16.300 1.00 95.94 146 LEU A CA 1
ATOM 1129 C C . LEU A 1 146 ? -10.072 -7.814 17.266 1.00 95.94 146 LEU A C 1
ATOM 1131 O O . LEU A 1 146 ? -10.848 -6.878 17.085 1.00 95.94 146 LEU A O 1
ATOM 1135 N N . SER A 1 147 ? -10.173 -8.623 18.319 1.00 98.06 147 SER A N 1
ATOM 1136 C CA . SER A 1 147 ? -11.146 -8.393 19.390 1.00 98.06 147 SER A CA 1
ATOM 1137 C C . SER A 1 147 ? -10.586 -7.387 20.395 1.00 98.06 147 SER A C 1
ATOM 1139 O O . SER A 1 147 ? -9.526 -7.622 20.979 1.00 98.06 147 SER A O 1
ATOM 1141 N N . CYS A 1 148 ? -11.272 -6.261 20.600 1.00 98.19 148 CYS A N 1
ATOM 1142 C CA . CYS A 1 148 ? -10.800 -5.190 21.477 1.00 98.19 148 CYS A CA 1
ATOM 1143 C C . CYS A 1 148 ? -11.947 -4.611 22.312 1.00 98.19 148 CYS A C 1
ATOM 1145 O O . CYS A 1 148 ? -13.047 -4.365 21.811 1.00 98.19 148 CYS A O 1
ATOM 1147 N N . HIS A 1 149 ? -11.696 -4.418 23.611 1.00 98.38 149 HIS A N 1
ATOM 1148 C CA . HIS A 1 149 ? -12.754 -4.198 24.598 1.00 98.38 149 HIS A CA 1
ATOM 1149 C C . HIS A 1 149 ? -12.418 -3.085 25.592 1.00 98.38 149 HIS A C 1
ATOM 1151 O O . HIS A 1 149 ? -11.482 -3.223 26.382 1.00 98.38 149 HIS A O 1
ATOM 1157 N N . SER A 1 150 ? -13.228 -2.023 25.622 1.00 98.38 150 SER A N 1
ATOM 1158 C CA . SER A 1 150 ? -13.243 -1.053 26.723 1.00 98.38 150 SER A CA 1
ATOM 1159 C C . SER A 1 150 ? -14.120 -1.594 27.855 1.00 98.38 150 SER A C 1
ATOM 1161 O O . SER A 1 150 ? -15.351 -1.559 27.795 1.00 98.38 150 SER A O 1
ATOM 1163 N N . LEU A 1 151 ? -13.485 -2.143 28.891 1.00 96.75 151 LEU A N 1
ATOM 1164 C CA . LEU A 1 151 ? -14.170 -2.665 30.074 1.00 96.75 151 LEU A CA 1
ATOM 1165 C C . LEU A 1 151 ? -14.261 -1.590 31.156 1.00 96.75 151 LEU A C 1
ATOM 1167 O O . LEU A 1 151 ? -13.313 -0.837 31.373 1.00 96.75 151 LEU A O 1
ATOM 1171 N N . LYS A 1 152 ? -15.399 -1.539 31.860 1.00 96.06 152 LYS A N 1
ATOM 1172 C CA . LYS A 1 152 ? -15.660 -0.549 32.922 1.00 96.06 152 LYS A CA 1
ATOM 1173 C C . LYS A 1 152 ? -15.397 0.897 32.455 1.00 96.06 152 LYS A C 1
ATOM 1175 O O . LYS A 1 152 ? -14.861 1.697 33.213 1.00 96.06 152 LYS A O 1
ATOM 1180 N N . PHE A 1 153 ? -15.710 1.192 31.189 1.00 93.50 153 PHE A N 1
ATOM 1181 C CA . PHE A 1 153 ? -15.485 2.483 30.518 1.00 93.50 153 PHE A CA 1
ATOM 1182 C C . PHE A 1 153 ? -14.022 2.960 30.457 1.00 93.50 153 PHE A C 1
ATOM 1184 O O . PHE A 1 153 ? -13.761 4.088 30.047 1.00 93.50 153 PHE A O 1
ATOM 1191 N N . LYS A 1 154 ? -13.045 2.112 30.806 1.00 96.06 154 LYS A N 1
ATOM 1192 C CA . LYS A 1 154 ? -11.625 2.476 30.749 1.00 96.06 154 LYS A CA 1
ATOM 1193 C C . LYS A 1 154 ? -11.073 2.325 29.325 1.00 96.06 154 LYS A C 1
ATOM 1195 O O . LYS A 1 154 ? -11.428 1.353 28.647 1.00 96.06 154 LYS A O 1
ATOM 1200 N N . PRO A 1 155 ? -10.196 3.237 28.865 1.00 97.25 155 PRO A N 1
ATOM 1201 C CA . PRO A 1 155 ? -9.504 3.076 27.593 1.00 97.25 155 PRO A CA 1
ATOM 1202 C C . PRO A 1 155 ? -8.668 1.795 27.558 1.00 97.25 155 PRO A C 1
ATOM 1204 O O . PRO A 1 155 ? -8.002 1.445 28.535 1.00 97.25 155 PRO A O 1
ATOM 1207 N N . LYS A 1 156 ? -8.667 1.115 26.414 1.00 98.31 156 LYS A N 1
ATOM 1208 C CA . LYS A 1 156 ? -7.852 -0.071 26.151 1.00 98.31 156 LYS A CA 1
ATOM 1209 C C . LYS A 1 156 ? -7.114 0.106 24.832 1.00 98.31 156 LYS A C 1
ATOM 1211 O O . LYS A 1 156 ? -7.744 0.341 23.808 1.00 98.31 156 LYS A O 1
ATOM 1216 N N . LYS A 1 157 ? -5.790 -0.055 24.869 1.00 98.00 157 LYS A N 1
ATOM 1217 C CA . LYS A 1 157 ? -4.943 -0.176 23.679 1.00 98.00 157 LYS A CA 1
ATOM 1218 C C . LYS A 1 157 ? -4.874 -1.635 23.230 1.00 98.00 157 LYS A C 1
ATOM 1220 O O . LYS A 1 157 ? -4.654 -2.521 24.064 1.00 98.00 157 LYS A O 1
ATOM 1225 N N . CYS A 1 158 ? -5.054 -1.870 21.938 1.00 97.62 158 CYS A N 1
ATOM 1226 C CA . CYS A 1 158 ? -4.901 -3.165 21.290 1.00 97.62 158 CYS A CA 1
ATOM 1227 C C . CYS A 1 158 ? -3.897 -3.020 20.140 1.00 97.62 158 CYS A C 1
ATOM 1229 O O . CYS A 1 158 ? -4.177 -2.356 19.143 1.00 97.62 158 CYS A O 1
ATOM 1231 N N . TYR A 1 159 ? -2.718 -3.616 20.318 1.00 95.88 159 TYR A N 1
ATOM 1232 C CA . TYR A 1 159 ? -1.583 -3.473 19.411 1.00 95.88 159 TYR A CA 1
ATOM 1233 C C . TYR A 1 159 ? -1.753 -4.325 18.151 1.00 95.88 159 TYR A C 1
ATOM 1235 O O . TYR A 1 159 ? -2.085 -5.508 18.237 1.00 95.88 159 TYR A O 1
ATOM 1243 N N . VAL A 1 160 ? -1.494 -3.726 16.988 1.00 93.06 160 VAL A N 1
ATOM 1244 C CA . VAL A 1 160 ? -1.664 -4.359 15.667 1.00 93.06 160 VAL A CA 1
ATOM 1245 C C . VAL A 1 160 ? -0.321 -4.709 15.014 1.00 93.06 160 VAL A C 1
ATOM 1247 O O . VAL A 1 160 ? -0.269 -5.529 14.102 1.00 93.06 160 VAL A O 1
ATOM 1250 N N . GLY A 1 161 ? 0.790 -4.121 15.470 1.00 88.69 161 GLY A N 1
ATOM 1251 C CA . GLY A 1 161 ? 2.126 -4.365 14.904 1.00 88.69 161 GLY A CA 1
ATOM 1252 C C . GLY A 1 161 ? 2.509 -3.468 13.725 1.00 88.69 161 GLY A C 1
ATOM 1253 O O . GLY A 1 161 ? 3.699 -3.254 13.477 1.00 88.69 161 GLY A O 1
ATOM 1254 N N . GLN A 1 162 ? 1.527 -2.892 13.032 1.00 88.62 162 GLN A N 1
ATOM 1255 C CA . GLN A 1 162 ? 1.703 -2.080 11.823 1.00 88.62 162 GLN A CA 1
ATOM 1256 C C . GLN A 1 162 ? 0.892 -0.784 11.899 1.00 88.62 162 GLN A C 1
ATOM 1258 O O . GLN A 1 162 ? -0.041 -0.685 12.694 1.00 88.62 162 GLN A O 1
ATOM 1263 N N . ASP A 1 163 ? 1.262 0.207 11.083 1.00 88.25 163 ASP A N 1
ATOM 1264 C CA . ASP A 1 163 ? 0.562 1.494 11.042 1.00 88.25 163 ASP A CA 1
ATOM 1265 C C . ASP A 1 163 ? -0.831 1.316 10.436 1.00 88.25 163 ASP A C 1
ATOM 1267 O O . ASP A 1 163 ? -0.981 0.978 9.257 1.00 88.25 163 ASP A O 1
ATOM 1271 N N . ILE A 1 164 ? -1.855 1.548 11.253 1.00 90.00 164 ILE A N 1
ATOM 1272 C CA . ILE A 1 164 ? -3.243 1.288 10.880 1.00 90.00 164 ILE A CA 1
ATOM 1273 C C . ILE A 1 164 ? -3.701 2.320 9.840 1.00 90.00 164 ILE A C 1
ATOM 1275 O O . ILE A 1 164 ? -3.506 3.524 10.004 1.00 90.00 164 ILE A O 1
ATOM 1279 N N . LYS A 1 165 ? -4.330 1.842 8.762 1.00 87.31 165 LYS A N 1
ATOM 1280 C CA . LYS A 1 165 ? -4.895 2.668 7.680 1.00 87.31 165 LYS A CA 1
ATOM 1281 C C . LYS A 1 165 ? -6.412 2.643 7.642 1.00 87.31 165 LYS A C 1
ATOM 1283 O O . LYS A 1 165 ? -7.022 3.625 7.243 1.00 87.31 165 LYS A O 1
ATOM 1288 N N . THR A 1 166 ? -7.015 1.524 8.030 1.00 88.69 166 THR A N 1
ATOM 1289 C CA . THR A 1 166 ? -8.471 1.362 8.039 1.00 88.69 166 THR A CA 1
ATOM 1290 C C . THR A 1 166 ? -8.907 0.590 9.274 1.00 88.69 166 THR A C 1
ATOM 1292 O O . THR A 1 166 ? -8.218 -0.332 9.715 1.00 88.69 166 THR A O 1
ATOM 1295 N N . VAL A 1 167 ? -10.059 0.963 9.827 1.00 94.19 167 VAL A N 1
ATOM 1296 C CA . VAL A 1 167 ? -10.729 0.245 10.911 1.00 94.19 167 VAL A CA 1
ATOM 1297 C C . VAL A 1 167 ? -12.204 0.170 10.558 1.00 94.19 167 VAL A C 1
ATOM 1299 O O . VAL A 1 167 ? -12.839 1.188 10.301 1.00 94.19 167 VAL A O 1
ATOM 1302 N N . THR A 1 168 ? -12.755 -1.035 10.543 1.00 94.88 168 THR A N 1
ATOM 1303 C CA . THR A 1 168 ? -14.198 -1.262 10.409 1.00 94.88 168 THR A CA 1
ATOM 1304 C C . THR A 1 168 ? -14.648 -2.249 11.474 1.00 94.88 168 THR A C 1
ATOM 1306 O O . THR A 1 168 ? -13.849 -3.018 12.009 1.00 94.88 168 THR A O 1
ATOM 1309 N N . ILE A 1 169 ? -15.927 -2.222 11.829 1.00 97.00 169 ILE A N 1
ATOM 1310 C CA . ILE A 1 169 ? -16.474 -3.117 12.847 1.00 97.00 169 ILE A CA 1
ATOM 1311 C C . ILE A 1 169 ? -16.965 -4.385 12.148 1.00 97.00 169 ILE A C 1
ATOM 1313 O O . ILE A 1 169 ? -17.888 -4.324 11.342 1.00 97.00 169 ILE A O 1
ATOM 1317 N N . ALA A 1 170 ? -16.363 -5.535 12.462 1.00 96.75 170 ALA A N 1
ATOM 1318 C CA . ALA A 1 170 ? -16.876 -6.835 12.022 1.00 96.75 170 ALA A CA 1
ATOM 1319 C C . ALA A 1 170 ? -18.088 -7.254 12.853 1.00 96.75 170 ALA A C 1
ATOM 1321 O O . ALA A 1 170 ? -19.058 -7.791 12.321 1.00 96.75 170 ALA A O 1
ATOM 1322 N N . ARG A 1 171 ? -18.022 -7.051 14.174 1.00 98.00 171 ARG A N 1
ATOM 1323 C CA . ARG A 1 171 ? -19.087 -7.463 15.089 1.00 98.00 171 ARG A CA 1
ATOM 1324 C C . ARG A 1 171 ? -19.090 -6.626 16.357 1.00 98.00 171 ARG A C 1
ATOM 1326 O O . ARG A 1 171 ? -18.103 -6.612 17.085 1.00 98.00 171 ARG A O 1
ATOM 1333 N N . HIS A 1 172 ? -20.225 -6.011 16.680 1.00 97.81 172 HIS A N 1
ATOM 1334 C CA . HIS A 1 172 ? -20.422 -5.376 17.983 1.00 97.81 172 HIS A CA 1
ATOM 1335 C C . HIS A 1 172 ? -20.467 -6.417 19.116 1.00 97.81 172 HIS A C 1
ATOM 1337 O O . HIS A 1 172 ? -21.059 -7.491 18.984 1.00 97.81 172 HIS A O 1
ATOM 1343 N N . ARG A 1 173 ? -19.838 -6.085 20.247 1.00 97.81 173 ARG A N 1
ATOM 1344 C CA . ARG A 1 173 ? -19.782 -6.881 21.490 1.00 97.81 173 ARG A CA 1
ATOM 1345 C C . ARG A 1 173 ? -20.248 -6.076 22.718 1.00 97.81 173 ARG A C 1
ATOM 1347 O O . ARG A 1 173 ? -20.105 -6.530 23.851 1.00 97.81 173 ARG A O 1
ATOM 1354 N N . SER A 1 174 ? -20.807 -4.885 22.504 1.00 96.88 174 SER A N 1
ATOM 1355 C CA . SER A 1 174 ? -21.383 -3.997 23.521 1.00 96.88 174 SER A CA 1
ATOM 1356 C C . SER A 1 174 ? -22.722 -3.428 23.066 1.00 96.88 174 SER A C 1
ATOM 1358 O O . SER A 1 174 ? -22.950 -3.275 21.872 1.00 96.88 174 SER A O 1
ATOM 1360 N N . GLY A 1 175 ? -23.566 -3.044 24.031 1.00 95.06 175 GLY A N 1
ATOM 1361 C CA . GLY A 1 175 ? -24.691 -2.133 23.779 1.00 95.06 175 GLY A CA 1
ATOM 1362 C C . GLY A 1 175 ? -24.247 -0.677 23.577 1.00 95.06 175 GLY A C 1
ATOM 1363 O O . GLY A 1 175 ? -24.906 0.074 22.873 1.00 95.06 175 GLY A O 1
ATOM 1364 N N . SER A 1 176 ? -23.100 -0.281 24.144 1.00 97.06 176 SER A N 1
ATOM 1365 C CA . SER A 1 176 ? -22.458 1.003 23.837 1.00 97.06 176 SER A CA 1
ATOM 1366 C C . SER A 1 176 ? -21.978 1.024 22.381 1.00 97.06 176 SER A C 1
ATOM 1368 O O . SER A 1 176 ? -21.417 0.016 21.926 1.00 97.06 176 SER A O 1
ATOM 1370 N N . PRO A 1 177 ? -22.154 2.143 21.657 1.00 96.81 177 PRO A N 1
ATOM 1371 C CA . PRO A 1 177 ? -21.752 2.238 20.264 1.00 96.81 177 PRO A CA 1
ATOM 1372 C C . PRO A 1 177 ? -20.226 2.255 20.128 1.00 96.81 177 PRO A C 1
ATOM 1374 O O . PRO A 1 177 ? -19.508 2.676 21.032 1.00 96.81 177 PRO A O 1
ATOM 1377 N N . CYS A 1 178 ? -19.752 1.805 18.970 1.00 97.94 178 CYS A N 1
ATOM 1378 C CA . CYS A 1 178 ? -18.364 1.931 18.545 1.00 97.94 178 CYS A CA 1
ATOM 1379 C C . CYS A 1 178 ? -18.335 2.889 17.354 1.00 97.94 178 CYS A C 1
ATOM 1381 O O . CYS A 1 178 ? -18.825 2.562 16.280 1.00 97.94 178 CYS A O 1
ATOM 1383 N N . ILE A 1 179 ? -17.819 4.089 17.582 1.00 97.56 179 ILE A N 1
ATOM 1384 C CA . ILE A 1 179 ? -17.813 5.226 16.659 1.00 97.56 179 ILE A CA 1
ATOM 1385 C C . ILE A 1 179 ? -16.427 5.864 16.737 1.00 97.56 179 ILE A C 1
ATOM 1387 O O . ILE A 1 179 ? -15.929 6.130 17.839 1.00 97.56 179 ILE A O 1
ATOM 1391 N N . GLU A 1 180 ? -15.816 6.097 15.578 1.00 97.12 180 GLU A N 1
ATOM 1392 C CA . GLU A 1 180 ? -14.497 6.718 15.475 1.00 97.12 180 GLU A CA 1
ATOM 1393 C C . GLU A 1 180 ? -14.484 8.107 16.124 1.00 97.12 180 GLU A C 1
ATOM 1395 O O . GLU A 1 180 ? -15.447 8.865 16.031 1.00 97.12 180 GLU A O 1
ATOM 1400 N N . GLY A 1 181 ? -13.414 8.426 16.851 1.00 96.44 181 GLY A N 1
ATOM 1401 C CA . GLY A 1 181 ? -13.261 9.672 17.606 1.00 96.44 181 GLY A CA 1
ATOM 1402 C C . GLY A 1 181 ? -14.067 9.721 18.910 1.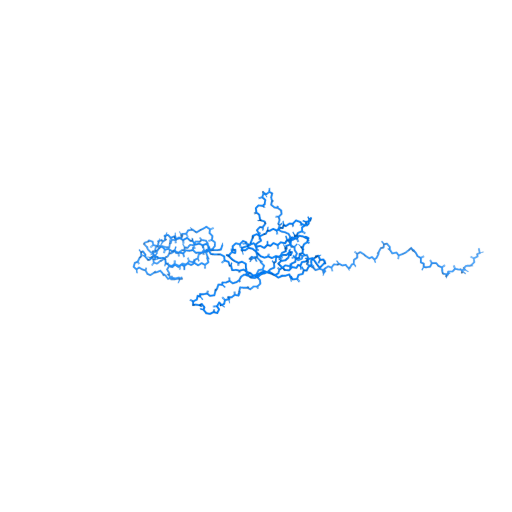00 96.44 181 GLY A C 1
ATOM 1403 O O . GLY A 1 181 ? -13.608 10.320 19.879 1.00 96.44 181 GLY A O 1
ATOM 1404 N N . PHE A 1 182 ? -15.218 9.047 18.979 1.00 97.31 182 PHE A N 1
ATOM 1405 C CA . PHE A 1 182 ? -16.090 9.060 20.158 1.00 97.31 182 PHE A CA 1
ATOM 1406 C C . PHE A 1 182 ? -15.854 7.894 21.125 1.00 97.31 182 PHE A C 1
ATOM 1408 O O . PHE A 1 182 ? -15.997 8.046 22.335 1.00 97.31 182 PHE A O 1
ATOM 1415 N N . SER A 1 183 ? -15.545 6.707 20.613 1.00 98.00 183 SER A N 1
ATOM 1416 C CA . SER A 1 183 ? -15.427 5.486 21.431 1.00 98.00 183 SER A CA 1
ATOM 1417 C C . SER A 1 183 ? -14.389 4.497 20.903 1.00 98.00 183 SER A C 1
ATOM 1419 O O . SER A 1 183 ? -14.068 3.510 21.563 1.00 98.00 183 SER A O 1
ATOM 1421 N N . TYR A 1 184 ? -13.783 4.783 19.755 1.00 98.50 184 TYR A N 1
ATOM 1422 C CA . TYR A 1 184 ? -12.474 4.251 19.410 1.00 98.50 184 TYR A CA 1
ATOM 1423 C C . TYR A 1 184 ? -11.677 5.277 18.605 1.00 98.50 184 TYR A C 1
ATOM 1425 O O . TYR A 1 184 ? -12.246 6.196 18.020 1.00 98.50 184 TYR A O 1
ATOM 1433 N N . LYS A 1 185 ? -10.355 5.131 18.571 1.00 97.88 185 LYS A N 1
ATOM 1434 C CA . LYS A 1 185 ? -9.462 5.909 17.706 1.00 97.88 185 LYS A CA 1
ATOM 1435 C C . LYS A 1 185 ? -8.217 5.105 17.355 1.00 97.88 185 LYS A C 1
ATOM 1437 O O . LYS A 1 185 ? -7.851 4.176 18.077 1.00 97.88 185 LYS A O 1
ATOM 1442 N N . ILE A 1 186 ? -7.553 5.498 16.278 1.00 97.69 186 ILE A N 1
ATOM 1443 C CA . ILE A 1 186 ? -6.224 5.000 15.919 1.00 97.69 186 ILE A CA 1
ATOM 1444 C C . ILE A 1 186 ? -5.170 5.847 16.646 1.00 97.69 186 ILE A C 1
ATOM 1446 O O . ILE A 1 186 ? -5.265 7.074 16.668 1.00 97.69 186 ILE A O 1
ATOM 1450 N N . ASP A 1 187 ? -4.172 5.195 17.238 1.00 95.12 187 ASP A N 1
ATOM 1451 C CA . ASP A 1 187 ? -2.995 5.814 17.858 1.00 95.12 187 ASP A CA 1
ATOM 1452 C C . ASP A 1 187 ? -1.732 5.101 17.344 1.00 95.12 187 ASP A C 1
ATOM 1454 O O . ASP A 1 187 ? -1.224 4.152 17.943 1.00 95.12 187 ASP A O 1
ATOM 1458 N N . GLY A 1 188 ? -1.284 5.487 16.145 1.00 91.00 188 GLY A N 1
ATOM 1459 C CA . GLY A 1 188 ? -0.179 4.836 15.435 1.00 91.00 188 GLY A CA 1
ATOM 1460 C C . GLY A 1 188 ? -0.473 3.371 15.093 1.00 91.00 188 GLY A C 1
ATOM 1461 O O . GLY A 1 188 ? -1.221 3.073 14.159 1.00 91.00 188 GLY A O 1
ATOM 1462 N N . LYS A 1 189 ? 0.134 2.457 15.859 1.00 95.25 189 LYS A N 1
ATOM 1463 C CA . LYS A 1 189 ? -0.007 0.994 15.716 1.00 95.25 189 LYS A CA 1
ATOM 1464 C C . LYS A 1 189 ? -1.001 0.382 16.703 1.00 95.25 189 LYS A C 1
ATOM 1466 O O . LYS A 1 189 ? -1.192 -0.836 16.708 1.00 95.25 189 LYS A O 1
ATOM 1471 N N . ASP A 1 190 ? -1.597 1.214 17.551 1.00 96.94 190 ASP A N 1
ATOM 1472 C CA . ASP A 1 190 ? -2.614 0.815 18.511 1.00 96.94 190 ASP A CA 1
ATOM 1473 C C . ASP A 1 190 ? -4.003 1.209 18.005 1.00 96.94 190 ASP A C 1
ATOM 1475 O O . ASP A 1 190 ? -4.252 2.356 17.625 1.00 96.94 190 ASP A O 1
ATOM 1479 N N . LEU A 1 191 ? -4.948 0.274 18.089 1.00 98.12 191 LEU A N 1
ATOM 1480 C CA . LEU A 1 191 ? -6.364 0.615 18.143 1.00 98.12 191 LEU A CA 1
ATOM 1481 C C . LEU A 1 191 ? -6.726 0.876 19.605 1.00 98.12 191 LEU A C 1
ATOM 1483 O O . LEU A 1 191 ? -6.575 -0.007 20.454 1.00 98.12 191 LEU A O 1
ATOM 1487 N N . VAL A 1 192 ? -7.209 2.077 19.909 1.00 98.31 192 VAL A N 1
ATOM 1488 C CA . VAL A 1 192 ? -7.616 2.453 21.264 1.00 98.31 192 VAL A CA 1
ATOM 1489 C C . VAL A 1 192 ? -9.132 2.515 21.331 1.00 98.31 192 VAL A C 1
ATOM 1491 O O . VAL A 1 192 ? -9.735 3.385 20.713 1.00 98.31 192 VAL A O 1
ATOM 1494 N N . VAL A 1 193 ? -9.751 1.626 22.104 1.00 98.50 193 VAL A N 1
ATOM 1495 C CA . VAL A 1 193 ? -11.200 1.639 22.372 1.00 98.50 193 VAL A CA 1
ATOM 1496 C C . VAL A 1 193 ? -11.471 2.231 23.751 1.00 98.50 193 VAL A C 1
ATOM 1498 O O . VAL A 1 193 ? -10.735 1.974 24.704 1.00 98.50 193 VAL A O 1
ATOM 1501 N N . PHE A 1 194 ? -12.513 3.040 23.878 1.00 98.44 194 PHE A N 1
ATOM 1502 C CA . PHE A 1 194 ? -12.895 3.732 25.110 1.00 98.44 194 PHE A CA 1
ATOM 1503 C C . PHE A 1 194 ? -14.420 3.925 25.161 1.00 98.44 194 PHE A C 1
ATOM 1505 O O . PHE A 1 194 ? -15.141 3.470 24.274 1.00 98.44 194 PHE A O 1
ATOM 1512 N N . ASN A 1 195 ? -14.944 4.526 26.233 1.00 97.81 195 ASN A N 1
ATOM 1513 C CA . ASN A 1 195 ? -16.383 4.770 26.410 1.00 97.81 195 ASN A CA 1
ATOM 1514 C C . ASN A 1 195 ? -17.264 3.506 26.286 1.00 97.81 195 ASN A C 1
ATOM 1516 O O . ASN A 1 195 ? -18.407 3.564 25.840 1.00 97.81 195 ASN A O 1
ATOM 1520 N N . GLY A 1 196 ? -16.740 2.344 26.698 1.00 97.94 196 GLY A N 1
ATOM 1521 C CA . GLY A 1 196 ? -17.500 1.089 26.744 1.00 97.94 196 GLY A CA 1
ATOM 1522 C C . GLY A 1 196 ? -17.653 0.367 25.400 1.00 97.94 196 GLY A C 1
ATOM 1523 O O . GLY A 1 196 ? -18.288 -0.695 25.362 1.00 97.94 196 GLY A O 1
ATOM 1524 N N . CYS A 1 197 ? -17.055 0.893 24.325 1.00 98.62 197 CYS A N 1
ATOM 1525 C CA . CYS A 1 197 ? -17.015 0.229 23.027 1.00 98.62 197 CYS A CA 1
ATOM 1526 C C . CYS A 1 197 ? -16.254 -1.101 23.111 1.00 98.62 197 CYS A C 1
ATOM 1528 O O . CYS A 1 197 ? -15.109 -1.182 23.576 1.00 98.62 197 CYS A O 1
ATOM 1530 N N . ARG A 1 198 ? -16.926 -2.161 22.665 1.00 98.62 198 ARG A N 1
ATOM 1531 C CA . ARG A 1 198 ? -16.406 -3.522 22.577 1.00 98.62 198 ARG A CA 1
ATOM 1532 C C . ARG A 1 198 ? -16.830 -4.098 21.242 1.00 98.62 198 ARG A C 1
ATOM 1534 O O . ARG A 1 198 ? -18.024 -4.123 20.938 1.00 98.62 198 ARG A O 1
ATOM 1541 N N . ALA A 1 199 ? -15.877 -4.573 20.457 1.00 98.50 199 ALA A N 1
ATOM 1542 C CA . ALA A 1 199 ? -16.162 -5.164 19.160 1.00 98.50 199 ALA A CA 1
ATOM 1543 C C . ALA A 1 199 ? -15.016 -6.060 18.684 1.00 98.50 199 ALA A C 1
ATOM 1545 O O . ALA A 1 199 ? -13.889 -5.993 19.181 1.00 98.50 199 ALA A O 1
ATOM 1546 N N . ASP A 1 200 ? -15.329 -6.879 17.688 1.00 98.50 200 ASP A N 1
ATOM 1547 C CA . ASP A 1 200 ? -14.331 -7.432 16.786 1.00 98.50 200 ASP A CA 1
ATOM 1548 C C . ASP A 1 200 ? -14.165 -6.440 15.631 1.00 98.50 200 ASP A C 1
ATOM 1550 O O . ASP A 1 200 ? -15.138 -6.092 14.953 1.00 98.50 200 ASP A O 1
ATOM 1554 N N . PHE A 1 201 ? -12.944 -5.956 15.431 1.00 98.12 201 PHE A N 1
ATOM 1555 C CA . PHE A 1 201 ? -12.596 -4.951 14.433 1.00 98.12 201 PHE A CA 1
ATOM 1556 C C . PHE A 1 201 ? -11.835 -5.592 13.284 1.00 98.12 201 PHE A C 1
ATOM 1558 O O . PHE A 1 201 ? -10.899 -6.350 13.518 1.00 98.12 201 PHE A O 1
ATOM 1565 N N . ILE A 1 202 ? -12.187 -5.248 12.048 1.00 96.00 202 ILE A N 1
ATOM 1566 C CA . ILE A 1 202 ? -11.328 -5.491 10.891 1.00 96.00 202 ILE A CA 1
ATOM 1567 C C . ILE A 1 202 ? -10.389 -4.297 10.797 1.00 96.00 202 ILE A C 1
ATOM 1569 O O . ILE A 1 202 ? -10.820 -3.180 10.501 1.00 96.00 202 ILE A O 1
ATOM 1573 N N . VAL A 1 203 ? -9.114 -4.542 11.060 1.00 94.81 203 VAL A N 1
ATOM 1574 C CA . VAL A 1 203 ? -8.065 -3.526 11.016 1.00 94.81 203 VAL A CA 1
ATOM 1575 C C . VAL A 1 203 ? -7.175 -3.801 9.818 1.00 94.81 203 VAL A C 1
ATOM 1577 O O . VAL A 1 203 ? -6.731 -4.937 9.655 1.00 94.81 203 VAL A O 1
ATOM 1580 N N . GLY A 1 204 ? -6.923 -2.784 8.991 1.00 89.88 204 GLY A N 1
ATOM 1581 C CA . GLY A 1 204 ? -6.103 -2.915 7.790 1.00 89.88 204 GLY A CA 1
ATOM 1582 C C . GLY A 1 204 ? -4.933 -1.937 7.698 1.00 89.88 204 GLY A C 1
ATOM 1583 O O . GLY A 1 204 ? -5.021 -0.810 8.187 1.00 89.88 204 GLY A O 1
ATOM 1584 N N . TRP A 1 205 ? -3.855 -2.374 7.044 1.00 86.69 205 TRP A N 1
ATOM 1585 C CA . TRP A 1 205 ? -2.602 -1.638 6.804 1.00 86.69 205 TRP A CA 1
ATOM 1586 C C . TRP A 1 205 ? -1.978 -2.023 5.450 1.00 86.69 205 TRP A C 1
ATOM 1588 O O . TRP A 1 205 ? -2.460 -2.940 4.781 1.00 86.69 205 TRP A O 1
ATOM 1598 N N . HIS A 1 206 ? -0.910 -1.327 5.052 1.00 77.00 206 HIS A N 1
ATOM 1599 C CA . HIS A 1 206 ? -0.119 -1.619 3.847 1.00 77.00 206 HIS A CA 1
ATOM 1600 C C . HIS A 1 206 ? 1.101 -2.482 4.165 1.00 77.00 206 HIS A C 1
ATOM 1602 O O . HIS A 1 206 ? 1.751 -2.218 5.199 1.00 77.00 206 HIS A O 1
#

pLDDT: mean 75.58, std 23.98, range [29.25, 98.62]

Organism: NCBI:txid1093978

InterPro domains:
  IPR021381 Protein of unknown function DUF3011 [PF11218] (100-201)